Protein AF-0000000087783585 (afdb_homodimer)

Structure (mmCIF, N/CA/C/O backbone):
data_AF-0000000087783585-model_v1
#
loop_
_entity.id
_entity.type
_entity.pdbx_description
1 polymer 'SprT-like domain-containing protein'
#
loop_
_atom_site.group_PDB
_atom_site.id
_atom_site.type_symbol
_atom_site.label_atom_id
_atom_site.label_alt_id
_atom_site.label_comp_id
_atom_site.label_asym_id
_atom_site.label_entity_id
_atom_site.label_seq_id
_atom_site.pdbx_PDB_ins_code
_atom_site.Cartn_x
_atom_site.Cartn_y
_atom_site.Cartn_z
_atom_site.occupancy
_atom_site.B_iso_or_equiv
_atom_site.auth_seq_id
_atom_site.auth_comp_id
_atom_site.auth_asym_id
_atom_site.auth_atom_id
_atom_site.pdbx_PDB_model_num
ATOM 1 N N . MET A 1 1 ? -16.359 -4.375 -1.567 1 36.09 1 MET A N 1
ATOM 2 C CA . MET A 1 1 ? -16.016 -3.428 -0.51 1 36.09 1 MET A CA 1
ATOM 3 C C . MET A 1 1 ? -14.812 -2.578 -0.909 1 36.09 1 MET A C 1
ATOM 5 O O . MET A 1 1 ? -13.672 -3.041 -0.847 1 36.09 1 MET A O 1
ATOM 9 N N . THR A 1 2 ? -14.766 -2.025 -1.987 1 46.41 2 THR A N 1
ATOM 10 C CA . THR A 1 2 ? -13.812 -0.991 -2.387 1 46.41 2 THR A CA 1
ATOM 11 C C . THR A 1 2 ? -13.586 0.001 -1.251 1 46.41 2 THR A C 1
ATOM 13 O O . THR A 1 2 ? -14.523 0.67 -0.806 1 46.41 2 THR A O 1
ATOM 16 N N . SER A 1 3 ? -13.117 -0.37 -0.17 1 55.25 3 SER A N 1
ATOM 17 C CA . SER A 1 3 ? -13 0.775 0.728 1 55.25 3 SER A CA 1
ATOM 18 C C . SER A 1 3 ? -12.68 2.051 -0.045 1 55.25 3 SER A C 1
ATOM 20 O O . SER A 1 3 ? -11.859 2.039 -0.965 1 55.25 3 SER A O 1
ATOM 22 N N . THR A 1 4 ? -13.641 2.846 -0.234 1 69.44 4 THR A N 1
ATOM 23 C CA . THR A 1 4 ? -13.719 4.094 -0.988 1 69.44 4 THR A CA 1
ATOM 24 C C . THR A 1 4 ? -12.445 4.918 -0.805 1 69.44 4 THR A C 1
ATOM 26 O O . THR A 1 4 ? -12.109 5.738 -1.658 1 69.44 4 THR A O 1
ATOM 29 N N . ALA A 1 5 ? -11.609 4.531 0.196 1 87.25 5 ALA A N 1
ATOM 30 C CA . ALA A 1 5 ? -10.422 5.363 0.382 1 87.25 5 ALA A CA 1
ATOM 31 C C . ALA A 1 5 ? -9.234 4.809 -0.4 1 87.25 5 ALA A C 1
ATOM 33 O O . ALA A 1 5 ? -8.281 5.535 -0.696 1 87.25 5 ALA A O 1
ATOM 34 N N . GLY A 1 6 ? -9.305 3.443 -0.743 1 91.81 6 GLY A N 1
ATOM 35 C CA . GLY A 1 6 ? -8.328 2.764 -1.574 1 91.81 6 GLY A CA 1
ATOM 36 C C . GLY A 1 6 ? -8.945 2.012 -2.736 1 91.81 6 GLY A C 1
ATOM 37 O O . GLY A 1 6 ? -10.016 1.416 -2.596 1 91.81 6 GLY A O 1
ATOM 38 N N . LYS A 1 7 ? -8.414 2.139 -3.855 1 92.38 7 LYS A N 1
ATOM 39 C CA . LYS A 1 7 ? -8.867 1.414 -5.039 1 92.38 7 LYS A CA 1
ATOM 40 C C . LYS A 1 7 ? -7.727 0.624 -5.672 1 92.38 7 LYS A C 1
ATOM 42 O O . LYS A 1 7 ? -6.66 1.175 -5.941 1 92.38 7 LYS A O 1
ATOM 47 N N . PHE A 1 8 ? -8.055 -0.643 -5.875 1 93.19 8 PHE A N 1
ATOM 48 C CA . PHE A 1 8 ? -7.117 -1.566 -6.504 1 93.19 8 PHE A CA 1
ATOM 49 C C . PHE A 1 8 ? -7.449 -1.76 -7.977 1 93.19 8 PHE A C 1
ATOM 51 O O . PHE A 1 8 ? -8.617 -1.944 -8.336 1 93.19 8 PHE A O 1
ATOM 58 N N . MET A 1 9 ? -6.344 -1.651 -8.859 1 92.81 9 MET A N 1
ATOM 59 C CA . MET A 1 9 ? -6.508 -1.913 -10.281 1 92.81 9 MET A CA 1
ATOM 60 C C . MET A 1 9 ? -5.359 -2.766 -10.812 1 92.81 9 MET A C 1
ATOM 62 O O . MET A 1 9 ? -4.211 -2.594 -10.406 1 92.81 9 MET A O 1
ATOM 66 N N . TRP A 1 10 ? -5.766 -3.688 -11.656 1 91.69 10 TRP A N 1
ATOM 67 C CA . TRP A 1 10 ? -4.777 -4.48 -12.375 1 91.69 10 TRP A CA 1
ATOM 68 C C . TRP A 1 10 ? -4.715 -4.074 -13.844 1 91.69 10 TRP A C 1
ATOM 70 O O . TRP A 1 10 ? -5.75 -3.871 -14.484 1 91.69 10 TRP A O 1
ATOM 80 N N . GLN A 1 11 ? -3.461 -3.859 -14.32 1 90.69 11 GLN A N 1
ATOM 81 C CA . GLN A 1 11 ? -3.262 -3.516 -15.727 1 90.69 11 GLN A CA 1
ATOM 82 C C . GLN A 1 11 ? -2.307 -4.496 -16.406 1 90.69 11 GLN A C 1
ATOM 84 O O . GLN A 1 11 ? -1.171 -4.672 -15.953 1 90.69 11 GLN A O 1
ATOM 89 N N . ARG A 1 12 ? -2.746 -5.012 -17.406 1 87.81 12 ARG A N 1
ATOM 90 C CA . ARG A 1 12 ? -1.905 -5.891 -18.219 1 87.81 12 ARG A CA 1
ATOM 91 C C . ARG A 1 12 ? -0.892 -5.09 -19.031 1 87.81 12 ARG A C 1
ATOM 93 O O . ARG A 1 12 ? -1.228 -4.047 -19.594 1 87.81 12 ARG A O 1
ATOM 100 N N . VAL A 1 13 ? 0.285 -5.668 -19.062 1 84.88 13 VAL A N 1
ATOM 101 C CA . VAL A 1 13 ? 1.327 -5.012 -19.844 1 84.88 13 VAL A CA 1
ATOM 102 C C . VAL A 1 13 ? 1.761 -5.914 -21 1 84.88 13 VAL A C 1
ATOM 104 O O . VAL A 1 13 ? 1.965 -7.117 -20.797 1 84.88 13 VAL A O 1
ATOM 107 N N . LYS A 1 14 ? 1.746 -5.375 -22.141 1 84.38 14 LYS A N 1
ATOM 108 C CA . LYS A 1 14 ? 2.182 -6.102 -23.328 1 84.38 14 LYS A CA 1
ATOM 109 C C . LYS A 1 14 ? 3.58 -5.672 -23.766 1 84.38 14 LYS A C 1
ATOM 111 O O . LYS A 1 14 ? 3.922 -4.488 -23.688 1 84.38 14 LYS A O 1
ATOM 116 N N . GLY A 1 15 ? 4.398 -6.664 -24.078 1 80.81 15 GLY A N 1
ATOM 117 C CA . GLY A 1 15 ? 5.723 -6.383 -24.594 1 80.81 15 GLY A CA 1
ATOM 118 C C . GLY A 1 15 ? 5.699 -5.789 -26 1 80.81 15 GLY A C 1
ATOM 119 O O . GLY A 1 15 ? 4.641 -5.688 -26.609 1 80.81 15 GLY A O 1
ATOM 120 N N . GLN A 1 16 ? 6.875 -5.219 -26.344 1 83.81 16 GLN A N 1
ATOM 121 C CA . GLN A 1 16 ? 7.027 -4.645 -27.672 1 83.81 16 GLN A CA 1
ATOM 122 C C . GLN A 1 16 ? 6.598 -5.633 -28.75 1 83.81 16 GLN A C 1
ATOM 124 O O . GLN A 1 16 ? 6.047 -5.238 -29.781 1 83.81 16 GLN A O 1
ATOM 129 N N . ASP A 1 17 ? 6.727 -6.824 -28.484 1 86.38 17 ASP A N 1
ATOM 130 C CA . ASP A 1 17 ? 6.387 -7.863 -29.453 1 86.38 17 ASP A CA 1
ATOM 131 C C . ASP A 1 17 ? 4.926 -8.289 -29.312 1 86.38 17 ASP A C 1
ATOM 133 O O . ASP A 1 17 ? 4.457 -9.164 -30.047 1 86.38 17 ASP A O 1
ATOM 137 N N . GLY A 1 18 ? 4.25 -7.691 -28.422 1 82.62 18 GLY A N 1
ATOM 138 C CA . GLY A 1 18 ? 2.842 -7.992 -28.234 1 82.62 18 GLY A CA 1
ATOM 139 C C . GLY A 1 18 ? 2.594 -9.07 -27.203 1 82.62 18 GLY A C 1
ATOM 140 O O . GLY A 1 18 ? 1.446 -9.359 -26.859 1 82.62 18 GLY A O 1
ATOM 141 N N . ASN A 1 19 ? 3.695 -9.648 -26.812 1 83.44 19 ASN A N 1
ATOM 142 C CA . ASN A 1 19 ? 3.543 -10.719 -25.828 1 83.44 19 ASN A CA 1
ATOM 143 C C . ASN A 1 19 ? 3.238 -10.18 -24.438 1 83.44 19 ASN A C 1
ATOM 145 O O . ASN A 1 19 ? 3.684 -9.086 -24.078 1 83.44 19 ASN A O 1
ATOM 149 N N . ASP A 1 20 ? 2.418 -10.969 -23.75 1 77.88 20 ASP A N 1
ATOM 150 C CA . ASP A 1 20 ? 2.08 -10.602 -22.375 1 77.88 20 ASP A CA 1
ATOM 151 C C . ASP A 1 20 ? 3.285 -10.758 -21.453 1 77.88 20 ASP A C 1
ATOM 153 O O . ASP A 1 20 ? 3.865 -11.844 -21.359 1 77.88 20 ASP A O 1
ATOM 157 N N . ILE A 1 21 ? 3.756 -9.602 -20.984 1 76.81 21 ILE A N 1
ATOM 158 C CA . ILE A 1 21 ? 4.93 -9.703 -20.125 1 76.81 21 ILE A CA 1
ATOM 159 C C . ILE A 1 21 ? 4.523 -9.5 -18.656 1 76.81 21 ILE A C 1
ATOM 161 O O . ILE A 1 21 ? 5.367 -9.227 -17.812 1 76.81 21 ILE A O 1
ATOM 165 N N . GLY A 1 22 ? 3.23 -9.57 -18.438 1 79.94 22 GLY A N 1
ATOM 166 C CA . GLY A 1 22 ? 2.777 -9.461 -17.062 1 79.94 22 GLY A CA 1
ATOM 167 C C . GLY A 1 22 ? 1.851 -8.289 -16.828 1 79.94 22 GLY A C 1
ATOM 168 O O . GLY A 1 22 ? 1.103 -7.891 -17.734 1 79.94 22 GLY A O 1
ATOM 169 N N . GLY A 1 23 ? 1.741 -7.984 -15.594 1 88.38 23 GLY A N 1
ATOM 170 C CA . GLY A 1 23 ? 0.838 -6.898 -15.25 1 88.38 23 GLY A CA 1
ATOM 171 C C . GLY A 1 23 ? 1.351 -6.031 -14.117 1 88.38 23 GLY A C 1
ATOM 172 O O . GLY A 1 23 ? 2.369 -6.348 -13.5 1 88.38 23 GLY A O 1
ATOM 173 N N . VAL A 1 24 ? 0.813 -4.848 -14.117 1 91.25 24 VAL A N 1
ATOM 174 C CA . VAL A 1 24 ? 1.117 -3.912 -13.031 1 91.25 24 VAL A CA 1
ATOM 175 C C . VAL A 1 24 ? -0.14 -3.648 -12.211 1 91.25 24 VAL A C 1
ATOM 177 O O . VAL A 1 24 ? -1.259 -3.84 -12.695 1 91.25 24 VAL A O 1
ATOM 180 N N . ILE A 1 25 ? 0.113 -3.377 -10.969 1 93.94 25 ILE A N 1
ATOM 181 C CA . ILE A 1 25 ? -0.983 -3 -10.086 1 93.94 25 ILE A CA 1
ATOM 182 C C . ILE A 1 25 ? -0.924 -1.501 -9.805 1 93.94 25 ILE A C 1
ATOM 184 O O . ILE A 1 25 ? 0.155 -0.949 -9.57 1 93.94 25 ILE A O 1
ATOM 188 N N . LEU A 1 26 ? -2.066 -0.915 -9.906 1 94.12 26 LEU A N 1
ATOM 189 C CA . LEU A 1 26 ? -2.219 0.473 -9.484 1 94.12 26 LEU A CA 1
ATOM 190 C C . LEU A 1 26 ? -3.123 0.57 -8.258 1 94.12 26 LEU A C 1
ATOM 192 O O . LEU A 1 26 ? -4.23 0.023 -8.258 1 94.12 26 LEU A O 1
ATOM 196 N N . ILE A 1 27 ? -2.588 1.252 -7.203 1 94.38 27 ILE A N 1
ATOM 197 C CA . ILE A 1 27 ? -3.375 1.537 -6.008 1 94.38 27 ILE A CA 1
ATOM 198 C C . ILE A 1 27 ? -3.609 3.041 -5.891 1 94.38 27 ILE A C 1
ATOM 200 O O . ILE A 1 27 ? -2.656 3.826 -5.879 1 94.38 27 ILE A O 1
ATOM 204 N N . ARG A 1 28 ? -4.879 3.4 -5.918 1 93.94 28 ARG A N 1
ATOM 205 C CA . ARG A 1 28 ? -5.266 4.797 -5.758 1 93.94 28 ARG A CA 1
ATOM 206 C C . ARG A 1 28 ? -5.766 5.07 -4.344 1 93.94 28 ARG A C 1
ATOM 208 O O . ARG A 1 28 ? -6.648 4.371 -3.846 1 93.94 28 ARG A O 1
ATOM 215 N N . LEU A 1 29 ? -5.094 6.016 -3.648 1 93.5 29 LEU A N 1
ATOM 216 C CA . LEU A 1 29 ? -5.516 6.43 -2.316 1 93.5 29 LEU A CA 1
ATOM 217 C C . LEU A 1 29 ? -6.129 7.824 -2.35 1 93.5 29 LEU A C 1
ATOM 219 O O . LEU A 1 29 ? -5.523 8.758 -2.881 1 93.5 29 LEU A O 1
ATOM 223 N N . SER A 1 30 ? -7.281 7.977 -1.822 1 87.81 30 SER A N 1
ATOM 224 C CA . SER A 1 30 ? -7.965 9.266 -1.78 1 87.81 30 SER A CA 1
ATOM 225 C C . SER A 1 30 ? -7.805 9.93 -0.418 1 87.81 30 SER A C 1
ATOM 227 O O . SER A 1 30 ? -7.965 9.281 0.619 1 87.81 30 SER A O 1
ATOM 229 N N . ALA A 1 31 ? -7.434 11.148 -0.325 1 70 31 ALA A N 1
ATOM 230 C CA . ALA A 1 31 ? -6.957 11.969 0.789 1 70 31 ALA A CA 1
ATOM 231 C C . ALA A 1 31 ? -8.039 12.133 1.853 1 70 31 ALA A C 1
ATOM 233 O O . ALA A 1 31 ? -7.777 11.953 3.045 1 70 31 ALA A O 1
ATOM 234 N N . PRO A 1 32 ? -9.164 12.469 1.551 1 66.69 32 PRO A N 1
ATOM 235 C CA . PRO A 1 32 ? -9.945 13.047 2.645 1 66.69 32 PRO A CA 1
ATOM 236 C C . PRO A 1 32 ? -10.141 12.078 3.809 1 66.69 32 PRO A C 1
ATOM 238 O O . PRO A 1 32 ? -10.281 12.508 4.957 1 66.69 32 PRO A O 1
ATOM 241 N N . ILE A 1 33 ? -9.922 10.875 3.564 1 76.38 33 ILE A N 1
ATO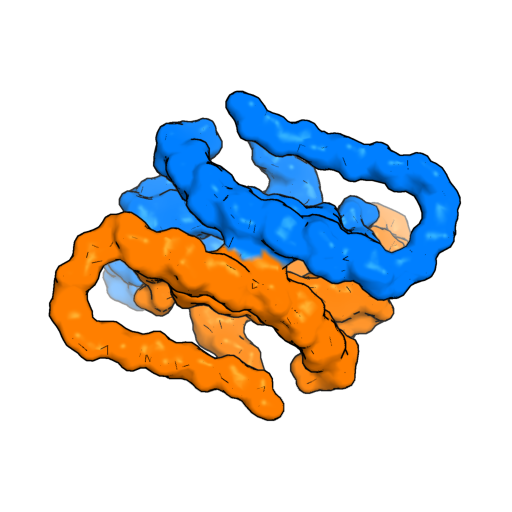M 242 C CA . ILE A 1 33 ? -10.312 10 4.66 1 76.38 33 ILE A CA 1
ATOM 243 C C . ILE A 1 33 ? -9.07 9.344 5.258 1 76.38 33 ILE A C 1
ATOM 245 O O . ILE A 1 33 ? -9.094 8.859 6.395 1 76.38 33 ILE A O 1
ATOM 249 N N . LEU A 1 34 ? -7.934 9.477 4.656 1 87.56 34 LEU A N 1
ATOM 250 C CA . LEU A 1 34 ? -6.727 8.82 5.145 1 87.56 34 LEU A CA 1
ATOM 251 C C . LEU A 1 34 ? -5.84 9.797 5.902 1 87.56 34 LEU A C 1
ATOM 253 O O . LEU A 1 34 ? -4.711 10.062 5.492 1 87.56 34 LEU A O 1
ATOM 257 N N . ASN A 1 35 ? -6.391 10.227 7.078 1 86.56 35 ASN A N 1
ATOM 258 C CA . ASN A 1 35 ? -5.746 11.328 7.781 1 86.56 35 ASN A CA 1
ATOM 259 C C . ASN A 1 35 ? -5.004 10.844 9.023 1 86.56 35 ASN A C 1
ATOM 261 O O . ASN A 1 35 ? -4.523 11.656 9.82 1 86.56 35 ASN A O 1
ATOM 265 N N . ASN A 1 36 ? -5.051 9.57 9.281 1 86.25 36 ASN A N 1
ATOM 266 C CA . ASN A 1 36 ? -4.266 9.008 10.375 1 86.25 36 ASN A CA 1
ATOM 267 C C . ASN A 1 36 ? -3.676 7.652 10.008 1 86.25 36 ASN A C 1
ATOM 269 O O . ASN A 1 36 ? -4.062 7.059 8.992 1 86.25 36 ASN A O 1
ATOM 273 N N . LEU A 1 37 ? -2.785 7.273 10.828 1 84.75 37 LEU A N 1
ATOM 274 C CA . LEU A 1 37 ? -2.008 6.074 10.531 1 84.75 37 LEU A CA 1
ATOM 275 C C . LEU A 1 37 ? -2.898 4.836 10.531 1 84.75 37 LEU A C 1
ATOM 277 O O . LEU A 1 37 ? -2.68 3.914 9.742 1 84.75 37 LEU A O 1
ATOM 281 N N . TYR A 1 38 ? -3.828 4.867 11.406 1 84.31 38 TYR A N 1
ATOM 282 C CA . TYR A 1 38 ? -4.707 3.707 11.508 1 84.31 38 TYR A CA 1
ATOM 283 C C . TYR A 1 38 ? -5.457 3.475 10.203 1 84.31 38 TYR A C 1
ATOM 285 O O . TYR A 1 38 ? -5.473 2.357 9.68 1 84.31 38 TYR A O 1
ATOM 293 N N . ARG A 1 39 ? -6.047 4.445 9.742 1 86.75 39 ARG A N 1
ATOM 294 C CA . ARG A 1 39 ? -6.812 4.348 8.5 1 86.75 39 ARG A CA 1
ATOM 295 C C . ARG A 1 39 ? -5.902 4.02 7.324 1 86.75 39 ARG A C 1
ATOM 297 O O . ARG A 1 39 ? -6.273 3.24 6.441 1 86.75 39 ARG A O 1
ATOM 304 N N . LEU A 1 40 ? -4.73 4.609 7.297 1 90.19 40 LEU A N 1
ATOM 305 C CA . LEU A 1 40 ? -3.768 4.359 6.23 1 90.19 40 LEU A CA 1
ATOM 306 C C . LEU A 1 40 ? -3.322 2.9 6.234 1 90.19 40 LEU A C 1
ATOM 308 O O . LEU A 1 40 ? -3.316 2.246 5.188 1 90.19 40 LEU A O 1
ATOM 312 N N . ARG A 1 41 ? -3.029 2.432 7.332 1 87.44 41 ARG A N 1
ATOM 313 C CA . ARG A 1 41 ? -2.574 1.054 7.484 1 87.44 41 ARG A CA 1
ATOM 314 C C . ARG A 1 41 ? -3.664 0.068 7.074 1 87.44 41 ARG A C 1
ATOM 316 O O . ARG A 1 41 ? -3.393 -0.903 6.363 1 87.44 41 ARG A O 1
ATOM 323 N N . LYS A 1 42 ? -4.816 0.336 7.586 1 87.44 42 LYS A N 1
ATOM 324 C CA . LYS A 1 42 ? -5.938 -0.549 7.277 1 87.44 42 LYS A CA 1
ATOM 325 C C . LYS A 1 42 ? -6.195 -0.6 5.773 1 87.44 42 LYS A C 1
ATOM 327 O O . LYS A 1 42 ? -6.395 -1.678 5.207 1 87.44 42 LYS A O 1
ATOM 332 N N . THR A 1 43 ? -6.258 0.53 5.199 1 90.88 43 THR A N 1
ATOM 333 C CA . THR A 1 43 ? -6.531 0.621 3.77 1 90.88 43 THR A CA 1
ATOM 334 C C . THR A 1 43 ? -5.434 -0.065 2.963 1 90.88 43 THR A C 1
ATOM 336 O O . THR A 1 43 ? -5.719 -0.84 2.049 1 90.88 43 THR A O 1
ATOM 339 N N . LEU A 1 44 ? -4.152 0.139 3.371 1 91.25 44 LEU A N 1
ATOM 340 C CA . LEU A 1 44 ? -3.053 -0.449 2.611 1 91.25 44 LEU A CA 1
ATOM 341 C C . LEU A 1 44 ? -2.963 -1.951 2.859 1 91.25 44 LEU A C 1
ATOM 343 O O . LEU A 1 44 ? -2.59 -2.711 1.963 1 91.25 44 LEU A O 1
ATOM 347 N N . ALA A 1 45 ? -3.318 -2.375 4.023 1 89 45 ALA A N 1
ATOM 348 C CA . ALA A 1 45 ? -3.398 -3.811 4.277 1 89 45 ALA A CA 1
ATOM 349 C C . ALA A 1 45 ? -4.422 -4.473 3.361 1 89 45 ALA A C 1
ATOM 351 O O . ALA A 1 45 ? -4.176 -5.555 2.82 1 89 45 ALA A O 1
ATOM 352 N N . HIS A 1 46 ? -5.57 -3.844 3.234 1 91.81 46 HIS A N 1
ATOM 353 C CA . HIS A 1 46 ? -6.609 -4.34 2.338 1 91.81 46 HIS A CA 1
ATOM 354 C C . HIS A 1 46 ? -6.09 -4.457 0.908 1 91.81 46 HIS A C 1
ATOM 356 O O . HIS A 1 46 ? -6.285 -5.484 0.255 1 91.81 46 HIS A O 1
ATOM 362 N N . GLU A 1 47 ? -5.383 -3.385 0.478 1 92.81 47 GLU A N 1
ATOM 363 C CA . GLU A 1 47 ? -4.84 -3.387 -0.877 1 92.81 47 GLU A CA 1
ATOM 364 C C . GLU A 1 47 ? -3.734 -4.43 -1.027 1 92.81 47 GLU A C 1
ATOM 366 O O . GLU A 1 47 ? -3.564 -5.012 -2.102 1 92.81 47 GLU A O 1
ATOM 371 N N . MET A 1 48 ? -3 -4.66 0.032 1 91.81 48 MET A N 1
ATOM 372 C CA . MET A 1 48 ? -1.965 -5.688 0.022 1 91.81 48 MET A CA 1
ATOM 373 C C . MET A 1 48 ? -2.566 -7.062 -0.258 1 91.81 48 MET A C 1
ATOM 375 O O . MET A 1 48 ? -1.968 -7.871 -0.968 1 91.81 48 MET A O 1
ATOM 379 N N . CYS A 1 49 ? -3.713 -7.32 0.305 1 92.56 49 CYS A N 1
ATOM 380 C CA . CYS A 1 49 ? -4.379 -8.594 0.065 1 92.56 49 CYS A CA 1
ATOM 381 C C . CYS A 1 49 ? -4.734 -8.758 -1.408 1 92.56 49 CYS A C 1
ATOM 383 O O . CYS A 1 49 ? -4.531 -9.828 -1.986 1 92.56 49 CYS A O 1
ATOM 385 N N . HIS A 1 50 ? -5.254 -7.688 -1.967 1 93.88 50 HIS A N 1
ATOM 386 C CA . HIS A 1 50 ? -5.516 -7.73 -3.4 1 93.88 50 HIS A CA 1
ATOM 387 C C . HIS A 1 50 ? -4.234 -7.988 -4.188 1 93.88 50 HIS A C 1
ATOM 389 O O . HIS A 1 50 ? -4.219 -8.805 -5.109 1 93.88 50 HIS A O 1
ATOM 395 N N . ALA A 1 51 ? -3.197 -7.32 -3.82 1 93.31 51 ALA A N 1
ATOM 396 C CA . ALA A 1 51 ? -1.92 -7.469 -4.512 1 93.31 51 ALA A CA 1
ATOM 397 C C . ALA A 1 51 ? -1.382 -8.891 -4.375 1 93.31 51 ALA A C 1
ATOM 399 O O . ALA A 1 51 ? -0.844 -9.453 -5.332 1 93.31 51 ALA A O 1
ATOM 400 N N . ALA A 1 52 ? -1.515 -9.438 -3.236 1 93.12 52 ALA A N 1
ATOM 401 C CA . ALA A 1 52 ? -1.055 -10.805 -3.002 1 93.12 52 ALA A CA 1
ATOM 402 C C . ALA A 1 52 ? -1.817 -11.797 -3.875 1 93.12 52 ALA A C 1
ATOM 404 O O . ALA A 1 52 ? -1.219 -12.695 -4.473 1 93.12 52 ALA A O 1
ATOM 405 N N . CYS A 1 53 ? -3.117 -11.609 -3.971 1 94.38 53 CYS A N 1
ATOM 406 C CA . CYS A 1 53 ? -3.916 -12.469 -4.836 1 94.38 53 CYS A CA 1
ATOM 407 C C . CYS A 1 53 ? -3.416 -12.406 -6.277 1 94.38 53 CYS A C 1
ATOM 409 O O . CYS A 1 53 ? -3.355 -13.43 -6.961 1 94.38 53 CYS A O 1
ATOM 411 N N . SER A 1 54 ? -3.045 -11.227 -6.664 1 93.06 54 SER A N 1
ATOM 412 C CA . SER A 1 54 ? -2.615 -11.008 -8.047 1 93.06 54 SER A CA 1
ATOM 413 C C . SER A 1 54 ? -1.207 -11.547 -8.273 1 93.06 54 SER A C 1
ATOM 415 O O . SER A 1 54 ? -1.001 -12.43 -9.109 1 93.06 54 SER A O 1
ATOM 417 N N . PHE A 1 55 ? -0.261 -11.156 -7.484 1 91.62 55 PHE A N 1
ATOM 418 C CA . PHE A 1 55 ? 1.153 -11.383 -7.762 1 91.62 55 PHE A CA 1
ATOM 419 C C . PHE A 1 55 ? 1.6 -12.742 -7.238 1 91.62 55 PHE A C 1
ATOM 421 O O . PHE A 1 55 ? 2.492 -13.367 -7.809 1 91.62 55 PHE A O 1
ATOM 428 N N . ILE A 1 56 ? 1.036 -13.156 -6.195 1 91 56 ILE A N 1
ATOM 429 C CA . ILE A 1 56 ? 1.484 -14.398 -5.57 1 91 56 ILE A CA 1
ATOM 430 C C . ILE A 1 56 ? 0.597 -15.555 -6.023 1 91 56 ILE A C 1
ATOM 432 O O . ILE A 1 56 ? 1.095 -16.578 -6.508 1 91 56 ILE A O 1
ATOM 436 N N . ASP A 1 57 ? -0.677 -15.32 -5.957 1 94.06 57 ASP A N 1
ATOM 437 C CA . ASP A 1 57 ? -1.593 -16.391 -6.332 1 94.06 57 ASP A CA 1
ATOM 438 C C . ASP A 1 57 ? -1.868 -16.375 -7.836 1 94.06 57 ASP A C 1
ATOM 440 O O . ASP A 1 57 ? -2.484 -17.297 -8.367 1 94.06 57 ASP A O 1
ATOM 444 N N . GLN A 1 58 ? -1.473 -15.32 -8.531 1 91.44 58 GLN A N 1
ATOM 445 C CA . GLN A 1 58 ? -1.671 -15.164 -9.969 1 91.44 58 GLN A CA 1
ATOM 446 C C . GLN A 1 58 ? -3.154 -15.18 -10.328 1 91.44 58 GLN A C 1
ATOM 448 O O . GLN A 1 58 ? -3.547 -15.781 -11.328 1 91.44 58 GLN A O 1
ATOM 453 N N . ASP A 1 59 ? -3.959 -14.672 -9.5 1 92.5 59 ASP A N 1
ATOM 454 C CA . ASP A 1 59 ? -5.391 -14.5 -9.727 1 92.5 59 ASP A CA 1
ATOM 455 C C . ASP A 1 59 ? -5.785 -13.023 -9.625 1 92.5 59 ASP A C 1
ATOM 457 O O . ASP A 1 59 ? -6.055 -12.516 -8.539 1 92.5 59 ASP A O 1
ATOM 461 N N . GLN A 1 60 ? -5.875 -12.367 -10.781 1 88.62 60 GLN A N 1
ATOM 462 C CA . GLN A 1 60 ? -6.16 -10.938 -10.852 1 88.62 60 GLN A CA 1
ATOM 463 C C . GLN A 1 60 ? -7.656 -10.664 -10.727 1 88.62 60 GLN A C 1
ATOM 465 O O . GLN A 1 60 ? -8.07 -9.523 -10.516 1 88.62 60 GLN A O 1
ATOM 470 N N . MET A 1 61 ? -8.391 -11.773 -10.75 1 87.5 61 MET A N 1
ATOM 471 C CA . MET A 1 61 ? -9.844 -11.617 -10.734 1 87.5 61 MET A CA 1
ATOM 472 C C . MET A 1 61 ? -10.398 -11.867 -9.336 1 87.5 61 MET A C 1
ATOM 474 O O . MET A 1 61 ? -11.602 -11.703 -9.109 1 87.5 61 MET A O 1
ATOM 478 N N . GLU A 1 62 ? -9.531 -12.242 -8.438 1 86.25 62 GLU A N 1
ATOM 479 C CA . GLU A 1 62 ? -9.953 -12.484 -7.062 1 86.25 62 GLU A CA 1
ATOM 480 C C . GLU A 1 62 ? -10.484 -11.211 -6.41 1 86.25 62 GLU A C 1
ATOM 482 O O . GLU A 1 62 ? -9.789 -10.188 -6.383 1 86.25 62 GLU A O 1
ATOM 487 N N . TYR A 1 63 ? -11.797 -11.336 -6.027 1 88.81 63 TYR A N 1
ATOM 488 C CA . TYR A 1 63 ? -12.422 -10.188 -5.387 1 88.81 63 TYR A CA 1
ATOM 489 C C . TYR A 1 63 ? -13.055 -10.578 -4.059 1 88.81 63 TYR A C 1
ATOM 491 O O . TYR A 1 63 ? -14.234 -10.938 -4.008 1 88.81 63 TYR A O 1
ATOM 499 N N . HIS A 1 64 ? -12.312 -10.531 -3.004 1 92.38 64 HIS A N 1
ATOM 500 C CA . HIS A 1 64 ? -12.703 -10.828 -1.631 1 92.38 64 HIS A CA 1
ATOM 501 C C . HIS A 1 64 ? -13.203 -12.266 -1.501 1 92.38 64 HIS A C 1
ATOM 503 O O . HIS A 1 64 ? -14.148 -12.531 -0.753 1 92.38 64 HIS A O 1
ATOM 509 N N . GLY A 1 65 ? -12.742 -13.164 -2.324 1 93.69 65 GLY A N 1
ATOM 510 C CA . GLY A 1 65 ? -12.984 -14.594 -2.244 1 93.69 65 GLY A CA 1
ATOM 511 C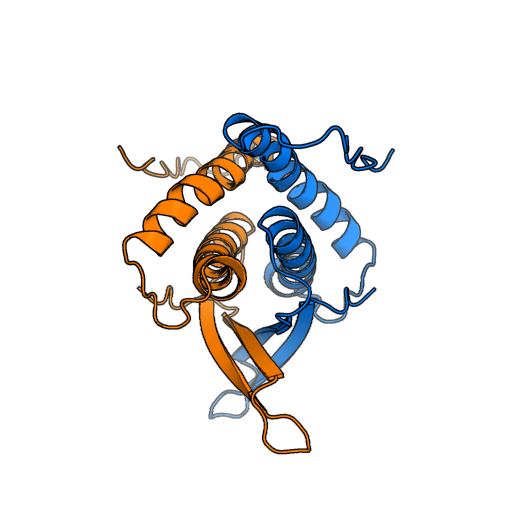 C . GLY A 1 65 ? -12.086 -15.297 -1.249 1 93.69 65 GLY A C 1
ATOM 512 O O . GLY A 1 65 ? -11.523 -14.664 -0.351 1 93.69 65 GLY A O 1
ATOM 513 N N . PRO A 1 66 ? -11.992 -16.562 -1.41 1 94.25 66 PRO A N 1
ATOM 514 C CA . PRO A 1 66 ? -11.242 -17.359 -0.437 1 94.25 66 PRO A CA 1
ATOM 515 C C . PRO A 1 66 ? -9.766 -16.969 -0.363 1 94.25 66 PRO A C 1
ATOM 517 O O . PRO A 1 66 ? -9.18 -16.984 0.72 1 94.25 66 PRO A O 1
ATOM 520 N N . LEU A 1 67 ? -9.195 -16.703 -1.478 1 94.38 67 LEU A N 1
ATOM 521 C CA . LEU A 1 67 ? -7.793 -16.312 -1.479 1 94.38 67 LEU A CA 1
ATOM 522 C C . LEU A 1 67 ? -7.594 -15.023 -0.693 1 94.38 67 LEU A C 1
ATOM 524 O O . LEU A 1 67 ? -6.688 -14.93 0.14 1 94.38 67 LEU A O 1
ATOM 528 N N . PHE A 1 68 ? -8.461 -14.086 -0.993 1 94 68 PHE A N 1
ATOM 529 C CA . PHE A 1 68 ? -8.406 -12.812 -0.289 1 94 68 PHE A CA 1
ATOM 530 C C . PHE A 1 68 ? -8.57 -13.016 1.213 1 94 68 PHE A C 1
ATOM 532 O O . PHE A 1 68 ? -7.82 -12.445 2.008 1 94 68 PHE A O 1
ATOM 539 N N . LYS A 1 69 ? -9.469 -13.836 1.544 1 93.62 69 LYS A N 1
ATOM 540 C CA . LYS A 1 69 ? -9.719 -14.086 2.961 1 93.62 69 LYS A CA 1
ATOM 541 C C . LYS A 1 69 ? -8.516 -14.758 3.621 1 93.62 69 LYS A C 1
ATOM 543 O O . LYS A 1 69 ? -8.211 -14.492 4.785 1 93.62 69 LYS A O 1
ATOM 548 N N . GLY A 1 70 ? -7.91 -15.609 2.936 1 92.44 70 GLY A N 1
ATOM 549 C CA . GLY A 1 70 ? -6.684 -16.219 3.432 1 92.44 70 GLY A CA 1
ATOM 550 C C . GLY A 1 70 ? -5.59 -15.195 3.703 1 92.44 70 GLY A C 1
ATOM 551 O O . GLY A 1 70 ? -4.941 -15.242 4.75 1 92.44 70 GLY A O 1
ATOM 552 N N . TRP A 1 71 ? -5.441 -14.312 2.793 1 92 71 TRP A N 1
ATOM 553 C CA . TRP A 1 71 ? -4.43 -13.266 2.959 1 92 71 TRP A CA 1
ATOM 554 C C . TRP A 1 71 ? -4.816 -12.312 4.082 1 92 71 TRP A C 1
ATOM 556 O O . TRP A 1 71 ? -3.951 -11.82 4.812 1 92 71 TRP A O 1
ATOM 566 N N . ALA A 1 72 ? -6.117 -12.023 4.141 1 90.69 72 ALA A N 1
ATOM 567 C CA . ALA A 1 72 ? -6.582 -11.133 5.199 1 90.69 72 ALA A CA 1
ATOM 568 C C . ALA A 1 72 ? -6.203 -11.672 6.574 1 90.69 72 ALA A C 1
ATOM 570 O O . ALA A 1 72 ? -5.836 -10.906 7.469 1 90.69 72 ALA A O 1
ATOM 571 N N . GLY A 1 73 ? -6.27 -12.898 6.699 1 86.25 73 GLY A N 1
ATOM 572 C CA . GLY A 1 73 ? -5.844 -13.523 7.938 1 86.25 73 GLY A CA 1
ATOM 573 C C . GLY A 1 73 ? -4.359 -13.367 8.211 1 86.25 73 GLY A C 1
ATOM 574 O O . GLY A 1 73 ? -3.957 -13.031 9.32 1 86.25 73 GLY A O 1
ATOM 575 N N . ARG A 1 74 ? -3.613 -13.484 7.215 1 84.19 74 ARG A N 1
ATOM 576 C CA . ARG A 1 74 ? -2.16 -13.414 7.336 1 84.19 74 ARG A CA 1
ATOM 577 C C . ARG A 1 74 ? -1.693 -11.977 7.539 1 84.19 74 ARG A C 1
ATOM 579 O O . ARG A 1 74 ? -0.811 -11.719 8.359 1 84.19 74 ARG A O 1
ATOM 586 N N . VAL A 1 75 ? -2.256 -11.102 6.785 1 83.12 75 VAL A N 1
ATOM 587 C CA . VAL A 1 75 ? -1.878 -9.695 6.805 1 83.12 75 VAL A CA 1
ATOM 588 C C . VAL A 1 75 ? -2.406 -9.039 8.078 1 83.12 75 VAL A C 1
ATOM 590 O O . VAL A 1 75 ? -1.727 -8.203 8.68 1 83.12 75 VAL A O 1
ATOM 593 N N . GLY A 1 76 ? -3.67 -9.266 8.391 1 75.94 76 GLY A N 1
ATOM 594 C CA . GLY A 1 76 ? -4.246 -8.75 9.617 1 75.94 76 GLY A CA 1
ATOM 595 C C . GLY A 1 76 ? -3.402 -9.055 10.844 1 75.94 76 GLY A C 1
ATOM 596 O O . GLY A 1 76 ? -3.199 -8.188 11.695 1 75.94 76 GLY A O 1
ATOM 597 N N . LEU A 1 77 ? -2.902 -10.172 10.93 1 64.75 77 LEU A N 1
ATOM 598 C CA . LEU A 1 77 ? -2.039 -10.578 12.031 1 64.75 77 LEU A CA 1
ATOM 599 C C . LEU A 1 77 ? -0.765 -9.742 12.062 1 64.75 77 LEU A C 1
ATOM 601 O O . LEU A 1 77 ? -0.274 -9.383 13.133 1 64.75 77 LEU A O 1
ATOM 605 N N . ALA A 1 78 ? -0.371 -9.336 10.914 1 62.72 78 ALA A N 1
ATOM 606 C CA . ALA A 1 78 ? 0.854 -8.547 10.789 1 62.72 78 ALA A CA 1
ATOM 607 C C . ALA A 1 78 ? 0.613 -7.09 11.18 1 62.72 78 ALA A C 1
ATOM 609 O O . ALA A 1 78 ? 1.482 -6.449 11.773 1 62.72 78 ALA A O 1
ATOM 610 N N . PHE A 1 79 ? -0.598 -6.621 10.898 1 64.12 79 PHE A N 1
ATOM 611 C CA . PHE A 1 79 ? -0.887 -5.207 11.125 1 64.12 79 PHE A CA 1
ATOM 612 C C . PHE A 1 79 ? -1.515 -4.992 12.492 1 64.12 79 PHE A C 1
ATOM 614 O O . PHE A 1 79 ? -1.486 -3.883 13.031 1 64.12 79 PHE A O 1
ATOM 621 N N . SER A 1 80 ? -2.332 -5.902 13.039 1 58.41 80 SER A N 1
ATOM 622 C CA . SER A 1 80 ? -2.918 -5.789 14.375 1 58.41 80 SER A CA 1
ATOM 623 C C . SER A 1 80 ? -1.848 -5.523 15.43 1 58.41 80 SER A C 1
ATOM 625 O O . SER A 1 80 ? -2.096 -4.816 16.406 1 58.41 80 SER A O 1
ATOM 627 N N . ASP A 1 81 ? -0.771 -5.996 15.289 1 54.41 81 ASP A N 1
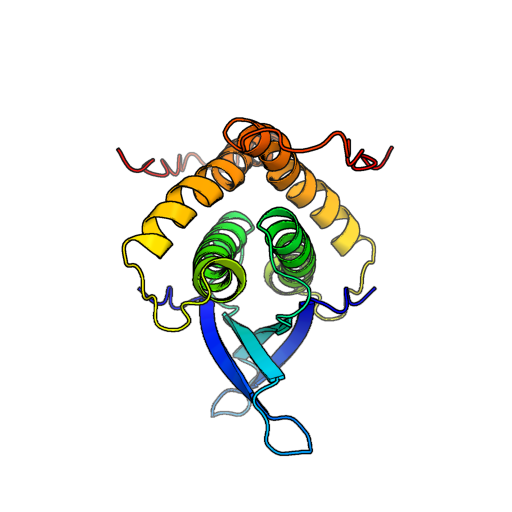ATOM 628 C CA . ASP A 1 81 ? 0.29 -5.773 16.266 1 54.41 81 ASP A CA 1
ATOM 629 C C . ASP A 1 81 ? 0.713 -4.305 16.297 1 54.41 81 ASP A C 1
ATOM 631 O O . ASP A 1 81 ? 1.241 -3.826 17.297 1 54.41 81 ASP A O 1
ATOM 635 N N . PHE A 1 82 ? 0.298 -3.607 15.297 1 53.66 82 PHE A N 1
ATOM 636 C CA . PHE A 1 82 ? 0.625 -2.191 15.18 1 53.66 82 PHE A CA 1
ATOM 637 C C . PHE A 1 82 ? -0.198 -1.361 16.156 1 53.66 82 PHE A C 1
ATOM 639 O O . PHE A 1 82 ? 0.303 -0.393 16.734 1 53.66 82 PHE A O 1
ATOM 646 N N . SER A 1 83 ? -1.506 -1.606 16.125 1 49.09 83 SER A N 1
ATOM 647 C CA . SER A 1 83 ? -2.4 -0.832 16.984 1 49.09 83 SER A CA 1
ATOM 648 C C . SER A 1 83 ? -1.896 -0.793 18.422 1 49.09 83 SER A C 1
ATOM 650 O O . SER A 1 83 ? -2.064 0.21 19.125 1 49.09 83 SER A O 1
ATOM 652 N N . HIS A 1 84 ? -1.332 -1.771 18.719 1 49.91 84 HIS A N 1
ATOM 653 C CA . HIS A 1 84 ? -0.881 -1.827 20.109 1 49.91 84 HIS A CA 1
ATOM 654 C C . HIS A 1 84 ? 0.362 -0.968 20.312 1 49.91 84 HIS A C 1
ATOM 656 O O . HIS A 1 84 ? 0.535 -0.368 21.375 1 49.91 84 HIS A O 1
ATOM 662 N N . THR A 1 85 ? 1.139 -0.942 19.312 1 45.31 85 THR A N 1
ATOM 663 C CA . THR A 1 85 ? 2.4 -0.244 19.531 1 45.31 85 THR A CA 1
ATOM 664 C C . THR A 1 85 ? 2.211 1.266 19.422 1 45.31 85 THR A C 1
ATOM 666 O O . THR A 1 85 ? 2.863 2.037 20.125 1 45.31 85 THR A O 1
ATOM 669 N N . LEU A 1 86 ? 1.363 1.665 18.562 1 46.34 86 LEU A N 1
ATOM 670 C CA . LEU A 1 86 ? 1.193 3.105 18.406 1 46.34 86 LEU A CA 1
ATOM 671 C C . LEU A 1 86 ? 0.448 3.699 19.594 1 46.34 86 LEU A C 1
ATOM 673 O O . LEU A 1 86 ? 0.551 4.898 19.859 1 46.34 86 LEU A O 1
ATOM 677 N N . HIS A 1 87 ? -0.385 2.941 20.203 1 40.84 87 HIS A N 1
ATOM 678 C CA . HIS A 1 87 ? -1.073 3.52 21.344 1 40.84 87 HIS A CA 1
ATOM 679 C C . HIS A 1 87 ? -0.081 3.984 22.406 1 40.84 87 HIS A C 1
ATOM 681 O O . HIS A 1 87 ? -0.464 4.641 23.375 1 40.84 87 HIS A O 1
ATOM 687 N N . THR A 1 88 ? 1.127 3.598 22.203 1 36.31 88 THR A N 1
ATOM 688 C CA . THR A 1 88 ? 1.82 4.016 23.406 1 36.31 88 THR A CA 1
ATOM 689 C C . THR A 1 88 ? 2.059 5.523 23.406 1 36.31 88 THR A C 1
ATOM 691 O O . THR A 1 88 ? 1.985 6.172 24.453 1 36.31 88 THR A O 1
ATOM 694 N N . ARG A 1 89 ? 2.754 6.141 22.406 1 35.66 89 ARG A N 1
ATOM 695 C CA . ARG A 1 89 ? 3.154 7.504 22.75 1 35.66 89 ARG A CA 1
ATOM 696 C C . ARG A 1 89 ? 2.049 8.5 22.406 1 35.66 89 ARG A C 1
ATOM 698 O O . ARG A 1 89 ? 2.299 9.703 22.312 1 35.66 89 ARG A O 1
ATOM 705 N N . THR A 1 90 ? 0.999 8.164 21.781 1 35.75 90 THR A N 1
ATOM 706 C CA . THR A 1 90 ? 0.082 9.281 21.578 1 35.75 90 THR A CA 1
ATOM 707 C C . THR A 1 90 ? -0.432 9.805 22.922 1 35.75 90 THR A C 1
ATOM 709 O O . THR A 1 90 ? -0.857 9.023 23.781 1 35.75 90 THR A O 1
ATOM 712 N N . PRO A 1 91 ? -0.124 11.016 23.266 1 31.17 91 PRO A N 1
ATOM 713 C CA . PRO A 1 91 ? -0.838 11.562 24.422 1 31.17 91 PRO A CA 1
ATOM 714 C C . PRO A 1 91 ? -2.338 11.281 24.375 1 31.17 91 PRO A C 1
ATOM 716 O O . PRO A 1 91 ? -2.93 11.25 23.281 1 31.17 91 PRO A O 1
ATOM 719 N N . THR A 1 92 ? -2.77 10.336 25.203 1 31.17 92 THR A N 1
ATOM 720 C CA . THR A 1 92 ? -4.184 10.07 25.438 1 31.17 92 THR A CA 1
ATOM 721 C C . THR A 1 92 ? -4.98 11.367 25.484 1 31.17 92 THR A C 1
ATOM 723 O O . THR A 1 92 ? -4.805 12.188 26.375 1 31.17 92 THR A O 1
ATOM 726 N N . VAL A 1 93 ? -5.184 12.109 24.406 1 31.39 93 VAL A N 1
ATOM 727 C CA . VAL A 1 93 ? -6.297 13.016 24.672 1 31.39 93 VAL A CA 1
ATOM 728 C C . VAL A 1 93 ? -7.504 12.219 25.156 1 31.39 93 VAL A C 1
ATOM 730 O O . VAL A 1 93 ? -7.488 10.984 25.141 1 31.39 93 VAL A O 1
ATOM 733 N N . GLY A 1 94 ? -8.836 12.633 24.703 1 30.3 94 GLY A N 1
ATOM 734 C CA . GLY A 1 94 ? -10.086 12.164 25.281 1 30.3 94 GLY A CA 1
ATOM 735 C C . GLY A 1 94 ? -10.297 10.672 25.125 1 30.3 94 GLY A C 1
ATOM 736 O O . GLY A 1 94 ? -9.578 10.016 24.359 1 30.3 94 GLY A O 1
ATOM 737 N N . GLY A 1 95 ? -11.227 9.883 25.891 1 29.69 95 GLY A N 1
ATOM 738 C CA . GLY A 1 95 ? -11.773 8.602 26.297 1 29.69 95 GLY A CA 1
ATOM 739 C C . GLY A 1 95 ? -12.148 7.707 25.125 1 29.69 95 GLY A C 1
ATOM 740 O O . GLY A 1 95 ? -12.953 6.785 25.266 1 29.69 95 GLY A O 1
ATOM 741 N N . VAL A 1 96 ? -11.961 8.094 23.859 1 27.22 96 VAL A N 1
ATOM 742 C CA . VAL A 1 96 ? -12.727 7.27 22.938 1 27.22 96 VAL A CA 1
ATOM 743 C C . VAL A 1 96 ? -11.984 5.965 22.672 1 27.22 96 VAL A C 1
ATOM 745 O O . VAL A 1 96 ? -10.812 5.977 22.297 1 27.22 96 VAL A O 1
ATOM 748 N N . THR A 1 97 ? -12.148 4.906 23.406 1 26.72 97 THR A N 1
ATOM 749 C CA . THR A 1 97 ? -11.695 3.525 23.281 1 26.72 97 THR A CA 1
ATOM 750 C C . THR A 1 97 ? -12.156 2.922 21.953 1 26.72 97 THR A C 1
ATOM 752 O O . THR A 1 97 ? -13.359 2.771 21.734 1 26.72 97 THR A O 1
ATOM 755 N N . LEU A 1 98 ? -11.531 3.238 20.859 1 25.47 98 LEU A N 1
ATOM 756 C CA . LEU A 1 98 ? -12 2.598 19.641 1 25.47 98 LEU A CA 1
ATOM 757 C C . LEU A 1 98 ? -11.711 1.102 19.656 1 25.47 98 LEU A C 1
ATOM 759 O O . LEU A 1 98 ? -10.547 0.692 19.766 1 25.47 98 LEU A O 1
ATOM 763 N N . THR A 1 99 ? -12.562 0.231 20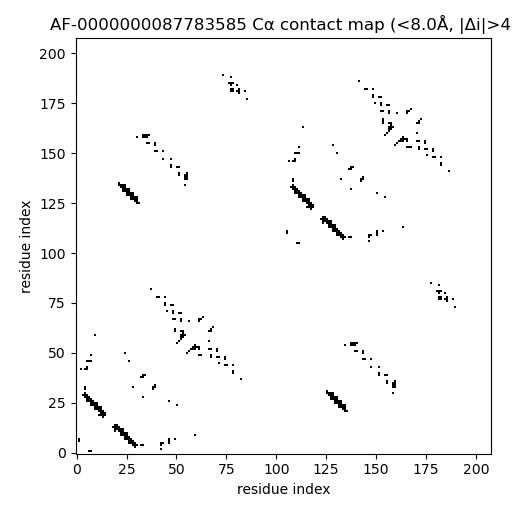.156 1 25.16 99 THR A N 1
ATOM 764 C CA . THR A 1 99 ? -12.594 -1.227 20.188 1 25.16 99 THR A CA 1
ATOM 765 C C . THR A 1 99 ? -12.586 -1.797 18.766 1 25.16 99 THR A C 1
ATOM 767 O O . THR A 1 99 ? -13.477 -1.504 17.969 1 25.16 99 THR A O 1
ATOM 770 N N . LEU A 1 100 ? -11.508 -1.914 18.156 1 26.44 100 LEU A N 1
ATOM 771 C CA . LEU A 1 100 ? -11.469 -2.586 16.859 1 26.44 100 LEU A CA 1
ATOM 772 C C . LEU A 1 100 ? -11.938 -4.031 16.984 1 26.44 100 LEU A C 1
ATOM 774 O O . LEU A 1 100 ? -11.422 -4.781 17.828 1 26.44 100 LEU A O 1
ATOM 778 N N . PRO A 1 101 ? -13.141 -4.348 16.547 1 26.56 101 PRO A N 1
ATOM 779 C CA . PRO A 1 101 ? -13.664 -5.715 16.625 1 26.56 101 PRO A CA 1
ATOM 780 C C . PRO A 1 101 ? -12.789 -6.723 15.891 1 26.56 101 PRO A C 1
ATOM 782 O O . PRO A 1 101 ? -12.383 -6.473 14.75 1 26.56 101 PRO A O 1
ATOM 785 N N . MET A 1 102 ? -11.852 -7.352 16.516 1 23.95 102 MET A N 1
ATOM 786 C CA . MET A 1 102 ? -11.117 -8.516 16.047 1 23.95 102 MET A CA 1
ATOM 787 C C . MET A 1 102 ? -12.07 -9.594 15.547 1 23.95 102 MET A C 1
ATOM 789 O O . MET A 1 102 ? -13.133 -9.812 16.141 1 23.95 102 MET A O 1
ATOM 793 N N . TYR A 1 103 ? -12.094 -9.82 14.156 1 21.06 103 TYR A N 1
ATOM 794 C CA . TYR A 1 103 ? -12.938 -10.867 13.594 1 21.06 103 TYR A CA 1
ATOM 795 C C . TYR A 1 103 ? -12.82 -12.156 14.406 1 21.06 103 TYR A C 1
ATOM 797 O O . TYR A 1 103 ? -11.711 -12.578 14.758 1 21.06 103 TYR A O 1
ATOM 805 N N . ALA A 1 104 ? -13.82 -12.492 15.234 1 22.94 104 ALA A N 1
ATOM 806 C CA . ALA A 1 104 ? -14.102 -13.82 15.773 1 22.94 104 ALA A CA 1
ATOM 807 C C . ALA A 1 104 ? -14.273 -14.852 14.664 1 22.94 104 ALA A C 1
ATOM 809 O O . ALA A 1 104 ? -14.75 -14.516 13.57 1 22.94 104 ALA A O 1
ATOM 810 N N . MET B 1 1 ? 15.492 6.434 -3.684 1 35.59 1 MET B N 1
ATOM 811 C CA . MET B 1 1 ? 15.375 4.977 -3.635 1 35.59 1 MET B CA 1
ATOM 812 C C . MET B 1 1 ? 13.984 4.523 -4.062 1 35.59 1 MET B C 1
ATOM 814 O O . MET B 1 1 ? 13.023 4.648 -3.301 1 35.59 1 MET B O 1
ATOM 818 N N . THR B 1 2 ? 13.5 4.898 -5.086 1 46.53 2 THR B N 1
ATOM 819 C CA . THR B 1 2 ? 12.312 4.363 -5.746 1 46.53 2 THR B CA 1
ATOM 820 C C . THR B 1 2 ? 12.312 2.838 -5.699 1 46.53 2 THR B C 1
ATOM 822 O O . THR B 1 2 ? 13.211 2.191 -6.238 1 46.53 2 THR B O 1
ATOM 825 N N . SER B 1 3 ? 12.281 2.23 -4.617 1 55.25 3 SER B N 1
ATOM 826 C CA . SER B 1 3 ? 12.289 0.791 -4.852 1 55.25 3 SER B CA 1
ATOM 827 C C . SER B 1 3 ? 11.531 0.434 -6.129 1 55.25 3 SER B C 1
ATOM 829 O O . SER B 1 3 ? 10.445 0.959 -6.379 1 55.25 3 SER B O 1
ATOM 831 N N . THR B 1 4 ? 12.234 0.17 -7.137 1 69.69 4 THR B N 1
ATOM 832 C CA . THR B 1 4 ? 11.859 -0.121 -8.516 1 69.69 4 THR B CA 1
ATOM 833 C C . THR B 1 4 ? 10.617 -1.008 -8.562 1 69.69 4 THR B C 1
ATOM 835 O O . THR B 1 4 ? 9.883 -1.007 -9.555 1 69.69 4 THR B O 1
ATOM 838 N N . ALA B 1 5 ? 10.242 -1.595 -7.375 1 87.25 5 ALA B N 1
ATOM 839 C CA . ALA B 1 5 ? 9.078 -2.473 -7.449 1 87.25 5 ALA B CA 1
ATOM 840 C C . ALA B 1 5 ? 7.797 -1.719 -7.098 1 87.25 5 ALA B C 1
ATOM 842 O O . ALA B 1 5 ? 6.699 -2.145 -7.465 1 87.25 5 ALA B O 1
ATOM 843 N N . GLY B 1 6 ? 7.965 -0.532 -6.344 1 91.75 6 GLY B N 1
ATOM 844 C CA . GLY B 1 6 ? 6.879 0.372 -6.004 1 91.75 6 GLY B CA 1
ATOM 845 C C . GLY B 1 6 ? 7.168 1.816 -6.367 1 91.75 6 GLY B C 1
ATOM 846 O O . GLY B 1 6 ? 8.297 2.281 -6.223 1 91.75 6 GLY B O 1
ATOM 847 N N . LYS B 1 7 ? 6.262 2.461 -6.934 1 92.44 7 LYS B N 1
ATOM 848 C CA . LYS B 1 7 ? 6.383 3.875 -7.27 1 92.44 7 LYS B CA 1
ATOM 849 C C . LYS B 1 7 ? 5.234 4.684 -6.676 1 92.44 7 LYS B C 1
ATOM 851 O O . LYS B 1 7 ? 4.066 4.344 -6.863 1 92.44 7 LYS B O 1
ATOM 856 N N . PHE B 1 8 ? 5.664 5.719 -5.98 1 93.44 8 PHE B N 1
ATOM 857 C CA . PHE B 1 8 ? 4.727 6.645 -5.352 1 93.44 8 PHE B CA 1
ATOM 858 C C . PHE B 1 8 ? 4.555 7.895 -6.203 1 93.44 8 PHE B C 1
ATOM 860 O O . PHE B 1 8 ? 5.531 8.461 -6.691 1 93.44 8 PHE B O 1
ATOM 867 N N . MET B 1 9 ? 3.213 8.297 -6.414 1 93 9 MET B N 1
ATOM 868 C CA . MET B 1 9 ? 2.906 9.531 -7.125 1 93 9 MET B CA 1
ATOM 869 C C . MET B 1 9 ? 1.797 10.305 -6.422 1 93 9 MET B C 1
ATOM 871 O O . MET B 1 9 ? 0.854 9.711 -5.898 1 93 9 MET B O 1
ATOM 875 N N . TRP B 1 10 ? 2.029 11.594 -6.387 1 91.94 10 TRP B N 1
ATOM 876 C CA . TRP B 1 10 ? 0.993 12.492 -5.891 1 91.94 10 TRP B CA 1
ATOM 877 C C . TRP B 1 10 ? 0.35 13.266 -7.039 1 91.94 10 TRP B C 1
ATOM 879 O O . TRP B 1 10 ? 1.046 13.758 -7.93 1 91.94 10 TRP B O 1
ATOM 889 N N . GLN B 1 11 ? -1.004 13.273 -7.027 1 90.94 11 GLN B N 1
ATOM 890 C CA . GLN B 1 11 ? -1.738 14.031 -8.039 1 90.94 11 GLN B CA 1
ATOM 891 C C . GLN B 1 11 ? -2.699 15.023 -7.395 1 90.94 11 GLN B C 1
ATOM 893 O O . GLN B 1 11 ? -3.566 14.633 -6.609 1 90.94 11 GLN B O 1
ATOM 898 N N . ARG B 1 12 ? -2.568 16.188 -7.77 1 88 12 ARG B N 1
ATOM 899 C CA . ARG B 1 12 ? -3.488 17.219 -7.316 1 88 12 ARG B CA 1
ATOM 900 C C . ARG B 1 12 ? -4.832 17.109 -8.031 1 88 12 ARG B C 1
ATOM 902 O O . ARG B 1 12 ? -4.883 16.875 -9.234 1 88 12 ARG B O 1
ATOM 909 N N . VAL B 1 13 ? -5.832 17.328 -7.223 1 85.31 13 VAL B N 1
ATOM 910 C CA . VAL B 1 13 ? -7.172 17.281 -7.805 1 85.31 13 VAL B CA 1
ATOM 911 C C . VAL B 1 13 ? -7.828 18.656 -7.688 1 85.31 13 VAL B C 1
ATOM 913 O O . VAL B 1 13 ? -7.75 19.297 -6.641 1 85.31 13 VAL B O 1
ATOM 916 N N . LYS B 1 14 ? -8.305 19.125 -8.773 1 84.56 14 LYS B N 1
ATOM 917 C CA . LYS B 1 14 ? -9 20.422 -8.805 1 84.56 14 LYS B CA 1
ATOM 918 C C . LYS B 1 14 ? -10.508 20.219 -8.883 1 84.56 14 LYS B C 1
ATOM 920 O O . LYS B 1 14 ? -10.9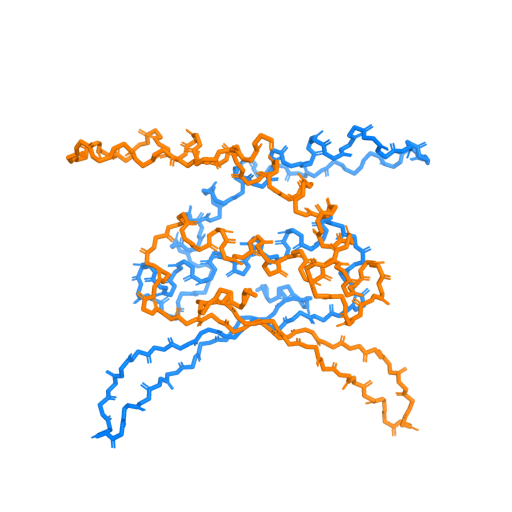92 19.312 -9.562 1 84.56 14 LYS B O 1
ATOM 925 N N . GLY B 1 15 ? -11.219 21 -8.062 1 81.5 15 GLY B N 1
ATOM 926 C CA . GLY B 1 15 ? -12.672 20.984 -8.109 1 81.5 15 GLY B CA 1
ATOM 927 C C . GLY B 1 15 ? -13.234 21.609 -9.375 1 81.5 15 GLY B C 1
ATOM 928 O O . GLY B 1 15 ? -12.484 22.156 -10.188 1 81.5 15 GLY B O 1
ATOM 929 N N . GLN B 1 16 ? -14.539 21.312 -9.578 1 84.19 16 GLN B N 1
ATOM 930 C CA . GLN B 1 16 ? -15.234 21.859 -10.734 1 84.19 16 GLN B CA 1
ATOM 931 C C . GLN B 1 16 ? -15.047 23.375 -10.805 1 84.19 16 GLN B C 1
ATOM 933 O O . GLN B 1 16 ? -14.961 23.953 -11.898 1 84.19 16 GLN B O 1
ATOM 938 N N . ASP B 1 17 ? -14.883 23.953 -9.742 1 86.44 17 ASP B N 1
ATOM 939 C CA . ASP B 1 17 ? -14.727 25.406 -9.672 1 86.44 17 ASP B CA 1
ATOM 940 C C . ASP B 1 17 ? -13.266 25.812 -9.805 1 86.44 17 ASP B C 1
ATOM 942 O O . ASP B 1 17 ? -12.938 27 -9.766 1 86.44 17 ASP B O 1
ATOM 946 N N . GLY B 1 18 ? -12.43 24.891 -9.953 1 82.81 18 GLY B N 1
ATOM 947 C CA . GLY B 1 18 ? -11.016 25.156 -10.125 1 82.81 18 GLY B CA 1
ATOM 948 C C . GLY B 1 18 ? -10.242 25.172 -8.82 1 82.81 18 GLY B C 1
ATOM 949 O O . GLY B 1 18 ? -9.016 25.297 -8.812 1 82.81 18 GLY B O 1
ATOM 950 N N . ASN B 1 19 ? -11.008 25.109 -7.785 1 83.94 19 ASN B N 1
ATOM 951 C CA . ASN B 1 19 ? -10.352 25.141 -6.48 1 83.94 19 ASN B CA 1
ATOM 952 C C . ASN B 1 19 ? -9.68 23.812 -6.152 1 83.94 19 ASN B C 1
ATOM 954 O O . ASN B 1 19 ? -10.164 22.75 -6.57 1 83.94 19 ASN B O 1
ATOM 958 N N . ASP B 1 20 ? -8.555 23.953 -5.457 1 78.62 20 ASP B N 1
ATOM 959 C CA . ASP B 1 20 ? -7.828 22.766 -5.02 1 78.62 20 ASP B CA 1
ATOM 960 C C . ASP B 1 20 ? -8.602 22.016 -3.934 1 78.62 20 ASP B C 1
ATOM 962 O O . ASP B 1 20 ? -8.938 22.594 -2.896 1 78.62 20 ASP B O 1
ATOM 966 N N . ILE B 1 21 ? -9.055 20.828 -4.328 1 77.31 21 ILE B N 1
ATOM 967 C CA . ILE B 1 21 ? -9.828 20.094 -3.332 1 77.31 21 ILE B CA 1
ATOM 968 C C . ILE B 1 21 ? -8.984 18.969 -2.75 1 77.31 21 ILE B C 1
ATOM 970 O O . ILE B 1 21 ? -9.516 18.031 -2.143 1 77.31 21 ILE B O 1
ATOM 974 N N . GLY B 1 22 ? -7.699 19.031 -3.012 1 80.31 22 GLY B N 1
ATOM 975 C CA . GLY B 1 22 ? -6.824 18.016 -2.428 1 80.31 22 GLY B CA 1
ATOM 976 C C . GLY B 1 22 ? -6.07 17.219 -3.463 1 80.31 22 GLY B C 1
ATOM 977 O O . GLY B 1 22 ? -5.762 17.719 -4.547 1 80.31 22 GLY B O 1
ATOM 978 N N . GLY B 1 23 ? -5.598 16.141 -2.98 1 88.44 23 GLY B N 1
ATOM 979 C CA . GLY B 1 23 ? -4.812 15.305 -3.877 1 88.44 23 GLY B CA 1
ATOM 980 C C . GLY B 1 23 ? -5.035 13.82 -3.658 1 88.44 23 GLY B C 1
ATOM 981 O O . GLY B 1 23 ? -5.723 13.422 -2.713 1 88.44 23 GLY B O 1
ATOM 982 N N . VAL B 1 24 ? -4.727 13.102 -4.715 1 91.38 24 VAL B N 1
ATOM 983 C CA . VAL B 1 24 ? -4.781 11.641 -4.648 1 91.38 24 VAL B CA 1
ATOM 984 C C . VAL B 1 24 ? -3.371 11.07 -4.785 1 91.38 24 VAL B C 1
ATOM 986 O O . VAL B 1 24 ? -2.477 11.727 -5.324 1 91.38 24 VAL B O 1
ATOM 989 N N . ILE B 1 25 ? -3.211 9.953 -4.148 1 94 25 ILE B N 1
ATOM 990 C CA . ILE B 1 25 ? -1.949 9.234 -4.277 1 94 25 ILE B CA 1
ATOM 991 C C . ILE B 1 25 ? -2.141 8.016 -5.176 1 94 25 ILE B C 1
ATOM 993 O O . ILE B 1 25 ? -3.145 7.309 -5.066 1 94 25 ILE B O 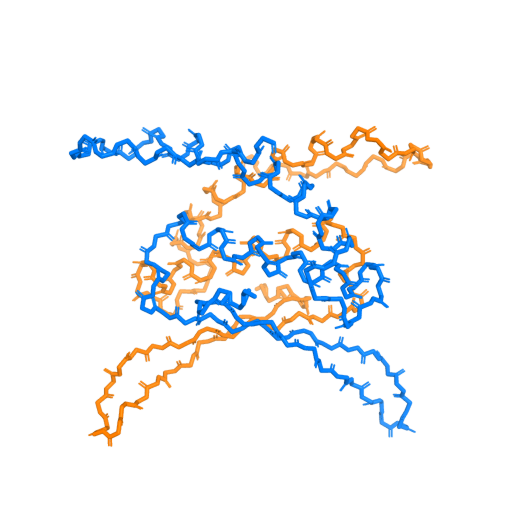1
ATOM 997 N N . LEU B 1 26 ? -1.223 7.879 -6.062 1 94.25 26 LEU B N 1
ATOM 998 C CA . LEU B 1 26 ? -1.15 6.668 -6.875 1 94.25 26 LEU B CA 1
ATOM 999 C C . LEU B 1 26 ? 0.096 5.859 -6.531 1 94.25 26 LEU B C 1
ATOM 1001 O O . LEU B 1 26 ? 1.204 6.402 -6.504 1 94.25 26 LEU B O 1
ATOM 1005 N N . ILE B 1 27 ? -0.139 4.551 -6.223 1 94.5 27 ILE B N 1
ATOM 1006 C CA . ILE B 1 27 ? 0.959 3.619 -6 1 94.5 27 ILE B CA 1
ATOM 1007 C C . ILE B 1 27 ? 0.973 2.564 -7.105 1 94.5 27 ILE B C 1
ATOM 1009 O O . ILE B 1 27 ? -0.027 1.878 -7.328 1 94.5 27 ILE B O 1
ATOM 1013 N N . ARG B 1 28 ? 2.09 2.549 -7.824 1 94 28 ARG B N 1
ATOM 1014 C CA . ARG B 1 28 ? 2.279 1.561 -8.883 1 94 28 ARG B CA 1
ATOM 1015 C C . ARG B 1 28 ? 3.189 0.428 -8.414 1 94 28 ARG B C 1
ATOM 1017 O O . ARG B 1 28 ? 4.289 0.674 -7.918 1 94 28 ARG B O 1
ATOM 1024 N N . LEU B 1 29 ? 2.646 -0.809 -8.469 1 93.44 29 LEU B N 1
ATOM 1025 C CA . LEU B 1 29 ? 3.436 -1.988 -8.133 1 93.44 29 LEU B CA 1
ATOM 1026 C C . LEU B 1 29 ? 3.766 -2.797 -9.383 1 93.44 29 LEU B C 1
ATOM 1028 O O . LEU B 1 29 ? 2.873 -3.137 -10.164 1 93.44 29 LEU B O 1
ATOM 1032 N N . SER B 1 30 ? 5.012 -3.098 -9.578 1 87.75 30 SER B N 1
ATOM 1033 C CA . SER B 1 30 ? 5.449 -3.883 -10.727 1 87.75 30 SER B CA 1
ATOM 1034 C C . SER B 1 30 ? 5.668 -5.344 -10.352 1 87.75 30 SER B C 1
ATOM 1036 O O . SER B 1 30 ? 6.273 -5.637 -9.312 1 87.75 30 SER B O 1
ATOM 1038 N N . ALA B 1 31 ? 5.156 -6.289 -11.055 1 69.62 31 ALA B N 1
ATOM 1039 C CA . ALA B 1 31 ? 4.969 -7.715 -10.82 1 69.62 31 ALA B CA 1
ATOM 1040 C C . ALA B 1 31 ? 6.309 -8.43 -10.672 1 69.62 31 ALA B C 1
ATOM 1042 O O . ALA B 1 31 ? 6.5 -9.211 -9.734 1 69.62 31 ALA B O 1
ATOM 1043 N N . PRO B 1 32 ? 7.203 -8.258 -11.484 1 66.44 32 PRO B N 1
ATOM 1044 C CA . PRO B 1 32 ? 8.219 -9.312 -11.523 1 66.44 32 PRO B CA 1
ATOM 1045 C C . PRO B 1 32 ? 8.953 -9.469 -10.195 1 66.44 32 PRO B C 1
ATOM 1047 O O . PRO B 1 32 ? 9.43 -10.562 -9.875 1 66.44 32 PRO B O 1
ATOM 1050 N N . ILE B 1 33 ? 8.852 -8.531 -9.391 1 76.31 33 ILE B N 1
ATOM 1051 C CA . ILE B 1 33 ? 9.734 -8.68 -8.234 1 76.31 33 ILE B CA 1
ATOM 1052 C C . ILE B 1 33 ? 8.906 -8.852 -6.969 1 76.31 33 ILE B C 1
ATOM 1054 O O . ILE B 1 33 ? 9.406 -9.336 -5.949 1 76.31 33 ILE B O 1
ATOM 1058 N N . LEU B 1 34 ? 7.613 -8.734 -7.039 1 87.5 34 LEU B N 1
ATOM 1059 C CA . LEU B 1 34 ? 6.777 -8.836 -5.852 1 87.5 34 LEU B CA 1
ATOM 1060 C C . LEU B 1 34 ? 6.07 -10.188 -5.797 1 87.5 34 LEU B C 1
ATOM 1062 O O . LEU B 1 34 ? 4.836 -10.25 -5.832 1 87.5 34 LEU B O 1
ATOM 1066 N N . ASN B 1 35 ? 6.926 -11.242 -5.613 1 86.75 35 ASN B N 1
ATOM 1067 C CA . ASN B 1 35 ? 6.402 -12.594 -5.77 1 86.75 35 ASN B CA 1
ATOM 1068 C C . ASN B 1 35 ? 6.227 -13.289 -4.422 1 86.75 35 ASN B C 1
ATOM 1070 O O . ASN B 1 35 ? 5.926 -14.484 -4.371 1 86.75 35 ASN B O 1
ATOM 1074 N N . ASN B 1 36 ? 6.57 -12.617 -3.363 1 86.5 36 ASN B N 1
ATOM 1075 C CA . ASN B 1 36 ? 6.309 -13.156 -2.033 1 86.5 36 ASN B CA 1
ATOM 1076 C C . ASN B 1 36 ? 5.852 -12.07 -1.066 1 86.5 36 ASN B C 1
ATOM 1078 O O . ASN B 1 36 ? 5.953 -10.883 -1.37 1 86.5 36 ASN B O 1
ATOM 1082 N N . LEU B 1 37 ? 5.367 -12.547 0.012 1 84.81 37 LEU B N 1
ATOM 1083 C CA . LEU B 1 37 ? 4.738 -11.656 0.977 1 84.81 37 LEU B CA 1
ATOM 1084 C C . LEU B 1 37 ? 5.758 -10.68 1.56 1 84.81 37 LEU B C 1
ATOM 1086 O O . LEU B 1 37 ? 5.43 -9.523 1.836 1 84.81 37 LEU B O 1
ATOM 1090 N N . TYR B 1 38 ? 6.914 -11.195 1.74 1 84.31 38 TYR B N 1
ATOM 1091 C CA . TYR B 1 38 ? 7.949 -10.352 2.334 1 84.31 38 TYR B CA 1
ATOM 1092 C C . TYR B 1 38 ? 8.227 -9.125 1.467 1 84.31 38 TYR B C 1
ATOM 1094 O O . TYR B 1 38 ? 8.234 -8 1.961 1 84.31 38 TYR B O 1
ATOM 1102 N N . ARG B 1 39 ? 8.453 -9.359 0.281 1 86.81 39 ARG B N 1
ATOM 1103 C CA . ARG B 1 39 ? 8.742 -8.273 -0.649 1 86.81 39 ARG B CA 1
ATOM 1104 C C . ARG B 1 39 ? 7.547 -7.34 -0.797 1 86.81 39 ARG B C 1
ATOM 1106 O O . ARG B 1 39 ? 7.707 -6.121 -0.883 1 86.81 39 ARG B O 1
ATOM 1113 N N . LEU B 1 40 ? 6.363 -7.895 -0.832 1 90.19 40 LEU B N 1
ATOM 1114 C CA . LEU B 1 40 ? 5.145 -7.102 -0.947 1 90.19 40 LEU B CA 1
ATOM 1115 C C . LEU B 1 40 ? 4.965 -6.199 0.27 1 90.19 40 LEU B C 1
ATOM 1117 O O . LEU B 1 40 ? 4.703 -5.004 0.127 1 90.19 40 LEU B O 1
ATOM 1121 N N . ARG B 1 41 ? 5.141 -6.734 1.367 1 87.44 41 ARG B N 1
ATOM 1122 C CA . ARG B 1 41 ? 4.996 -5.996 2.617 1 87.44 41 ARG B CA 1
ATOM 1123 C C . ARG B 1 41 ? 6.016 -4.867 2.711 1 87.44 41 ARG B C 1
ATOM 1125 O O . ARG B 1 41 ? 5.676 -3.744 3.092 1 87.44 41 ARG B O 1
ATOM 1132 N N . LYS B 1 42 ? 7.215 -5.23 2.418 1 87.5 42 LYS B N 1
ATOM 1133 C CA . LYS B 1 42 ? 8.281 -4.238 2.488 1 87.5 42 LYS B CA 1
ATOM 1134 C C . LYS B 1 42 ? 8.016 -3.072 1.545 1 87.5 42 LYS B C 1
ATOM 1136 O O . LYS B 1 42 ? 8.172 -1.91 1.925 1 87.5 42 LYS B O 1
ATOM 1141 N N . THR B 1 43 ? 7.699 -3.402 0.358 1 90.88 43 THR B N 1
ATOM 1142 C CA . THR B 1 43 ? 7.441 -2.381 -0.65 1 90.88 43 THR B CA 1
ATOM 1143 C C . THR B 1 43 ? 6.254 -1.509 -0.247 1 90.88 43 THR B C 1
ATOM 1145 O O . THR B 1 43 ? 6.324 -0.28 -0.328 1 90.88 43 THR B O 1
ATOM 1148 N N . LEU B 1 44 ? 5.172 -2.143 0.293 1 91.25 44 LEU B N 1
ATOM 1149 C CA . LEU B 1 44 ? 3.988 -1.37 0.651 1 91.25 44 LEU B CA 1
ATOM 1150 C C . LEU B 1 44 ? 4.23 -0.562 1.922 1 91.25 44 LEU B C 1
ATOM 1152 O O . LEU B 1 44 ? 3.695 0.539 2.074 1 91.25 44 LEU B O 1
ATOM 1156 N N . ALA B 1 45 ? 5.035 -1.066 2.799 1 89 45 ALA B N 1
ATOM 1157 C CA . ALA B 1 45 ? 5.426 -0.279 3.965 1 89 45 ALA B CA 1
ATOM 1158 C C . ALA B 1 45 ? 6.16 0.993 3.547 1 89 45 ALA B C 1
ATOM 1160 O O . ALA B 1 45 ? 5.914 2.068 4.098 1 89 45 ALA B O 1
ATOM 1161 N N . HIS B 1 46 ? 7.07 0.845 2.615 1 91.94 46 HIS B N 1
ATOM 1162 C CA . HIS B 1 46 ? 7.797 1.993 2.08 1 91.94 46 HIS B CA 1
ATOM 1163 C C . HIS B 1 46 ? 6.84 3.027 1.498 1 91.94 46 HIS B C 1
ATOM 1165 O O . HIS B 1 46 ? 6.953 4.219 1.789 1 91.94 46 HIS B O 1
ATOM 1171 N N . GLU B 1 47 ? 5.863 2.516 0.71 1 92.94 47 GLU B N 1
ATOM 1172 C CA . GLU B 1 47 ? 4.891 3.414 0.098 1 92.94 47 GLU B CA 1
ATOM 1173 C C . GLU B 1 47 ? 3.984 4.047 1.15 1 92.94 47 GLU B C 1
ATOM 1175 O O . GLU B 1 47 ? 3.543 5.188 0.994 1 92.94 47 GLU B O 1
ATOM 1180 N N . MET B 1 48 ? 3.721 3.312 2.209 1 91.88 48 MET B N 1
ATOM 1181 C CA . MET B 1 48 ? 2.928 3.846 3.312 1 91.88 48 MET B CA 1
ATOM 1182 C C . MET B 1 48 ? 3.605 5.062 3.934 1 91.88 48 MET B C 1
ATOM 1184 O O . MET B 1 48 ? 2.938 6.027 4.312 1 91.88 48 MET B O 1
ATOM 1188 N N . CYS B 1 49 ? 4.898 5.004 4.051 1 92.69 49 CYS B N 1
ATOM 1189 C CA . CYS B 1 49 ? 5.633 6.137 4.602 1 92.69 49 CYS B CA 1
ATOM 1190 C C . CYS B 1 49 ? 5.477 7.367 3.719 1 92.69 49 CYS B C 1
ATOM 1192 O O . CYS B 1 49 ? 5.262 8.477 4.223 1 92.69 49 CYS B O 1
ATOM 1194 N N . HIS B 1 50 ? 5.594 7.141 2.432 1 94.06 50 HIS B N 1
ATOM 1195 C CA . HIS B 1 50 ? 5.34 8.25 1.521 1 94.06 50 HIS B CA 1
ATOM 1196 C C . HIS B 1 50 ? 3.924 8.797 1.69 1 94.06 50 HIS B C 1
ATOM 1198 O O . HIS B 1 50 ? 3.721 10.008 1.738 1 94.06 50 HIS B O 1
ATOM 1204 N N . ALA B 1 51 ? 2.988 7.918 1.785 1 93.44 51 ALA B N 1
ATOM 1205 C CA . ALA B 1 51 ? 1.591 8.32 1.928 1 93.44 51 ALA B CA 1
ATOM 1206 C C . ALA B 1 51 ? 1.369 9.086 3.229 1 93.44 51 ALA B C 1
ATOM 1208 O O . ALA B 1 51 ? 0.629 10.07 3.258 1 93.44 51 ALA B O 1
ATOM 1209 N N . ALA B 1 52 ? 1.97 8.641 4.258 1 93.12 52 ALA B N 1
ATOM 1210 C CA . ALA B 1 52 ? 1.846 9.312 5.547 1 93.12 52 ALA B CA 1
ATOM 1211 C C . ALA B 1 52 ? 2.402 10.734 5.484 1 93.12 52 ALA B C 1
ATOM 1213 O O . ALA B 1 52 ? 1.786 11.672 5.992 1 93.12 52 ALA B O 1
ATOM 1214 N N . CYS B 1 53 ? 3.541 10.883 4.836 1 94.44 53 CYS B N 1
ATOM 1215 C CA . CYS B 1 53 ? 4.113 12.219 4.668 1 94.44 53 CYS B CA 1
ATOM 1216 C C . CYS B 1 53 ? 3.141 13.141 3.943 1 94.44 53 CYS B C 1
ATOM 1218 O O . CYS B 1 53 ? 3.008 14.312 4.301 1 94.44 53 CYS B O 1
ATOM 1220 N N . SER B 1 54 ? 2.471 12.578 2.986 1 93.12 54 SER B N 1
ATOM 1221 C CA . SER B 1 54 ? 1.562 13.367 2.162 1 93.12 54 SER B CA 1
ATOM 1222 C C . SER B 1 54 ? 0.266 13.672 2.904 1 93.12 54 SER B C 1
ATOM 1224 O O . SER B 1 54 ? -0.08 14.836 3.109 1 93.12 54 SER B O 1
ATOM 1226 N N . PHE B 1 55 ? -0.388 12.68 3.41 1 91.69 55 PHE B N 1
ATOM 1227 C CA . PHE B 1 55 ? -1.755 12.805 3.904 1 91.69 55 PHE B CA 1
ATOM 1228 C C . PHE B 1 55 ? -1.766 13.266 5.355 1 91.69 55 PHE B C 1
ATOM 1230 O O . PHE B 1 55 ? -2.688 13.969 5.781 1 91.69 55 PHE B O 1
ATOM 1237 N N . ILE B 1 56 ? -0.822 12.883 6.09 1 90.94 56 ILE B N 1
ATOM 1238 C CA . ILE B 1 56 ? -0.821 13.188 7.516 1 90.94 56 ILE B CA 1
ATOM 1239 C C . ILE B 1 56 ? 0.027 14.43 7.777 1 90.94 56 ILE B C 1
ATOM 1241 O O . ILE B 1 56 ? -0.439 15.383 8.398 1 90.94 56 ILE B O 1
ATOM 1245 N N . ASP B 1 57 ? 1.185 14.43 7.211 1 94.06 57 ASP B N 1
ATOM 1246 C CA . ASP B 1 57 ? 2.072 15.562 7.445 1 94.06 57 ASP B CA 1
ATOM 1247 C C . ASP B 1 57 ? 1.799 16.688 6.453 1 94.06 57 ASP B C 1
ATOM 1249 O O . ASP B 1 57 ? 2.33 17.797 6.594 1 94.06 57 ASP B O 1
ATOM 1253 N N . GLN B 1 58 ? 1.014 16.422 5.406 1 91.56 58 GLN B N 1
ATOM 1254 C CA . GLN B 1 58 ? 0.669 17.391 4.371 1 91.56 58 GLN B CA 1
ATOM 1255 C C . GLN B 1 58 ? 1.919 17.906 3.66 1 91.56 58 GLN B C 1
ATOM 1257 O O . GLN B 1 58 ? 2.025 19.094 3.365 1 91.56 58 GLN B O 1
ATOM 1262 N N . ASP B 1 59 ? 2.879 17.094 3.49 1 92.75 59 ASP B N 1
ATOM 1263 C CA . ASP B 1 59 ? 4.098 17.359 2.732 1 92.75 59 ASP B CA 1
ATOM 1264 C C . ASP B 1 59 ? 4.258 16.375 1.579 1 92.75 59 ASP B C 1
ATOM 1266 O O . ASP B 1 59 ? 4.816 15.289 1.757 1 92.75 59 ASP B O 1
ATOM 1270 N N . GLN B 1 60 ? 3.82 16.781 0.382 1 88.88 60 GLN B N 1
ATOM 1271 C CA . GLN B 1 60 ? 3.834 15.922 -0.796 1 88.88 60 GLN B CA 1
ATOM 1272 C C . GLN B 1 60 ? 5.215 15.898 -1.441 1 88.88 60 GLN B C 1
ATOM 1274 O O . GLN B 1 60 ? 5.488 15.055 -2.299 1 88.88 60 GLN B O 1
ATOM 1279 N N . MET B 1 61 ? 6.066 16.766 -0.896 1 88.06 61 MET B N 1
ATOM 1280 C CA . MET B 1 61 ? 7.387 16.891 -1.505 1 88.06 61 MET B CA 1
ATOM 1281 C C . MET B 1 61 ? 8.43 16.125 -0.694 1 88.06 61 MET B C 1
ATOM 1283 O O . MET B 1 61 ? 9.594 16.031 -1.099 1 88.06 61 MET B O 1
ATOM 1287 N N . GLU B 1 62 ? 7.992 15.586 0.398 1 86.94 62 GLU B N 1
ATOM 1288 C CA . GLU B 1 62 ? 8.898 14.812 1.244 1 86.94 62 GLU B CA 1
ATOM 1289 C C . GLU B 1 62 ? 9.406 13.57 0.521 1 86.94 62 GLU B C 1
ATOM 1291 O O . GLU B 1 62 ? 8.617 12.758 0.036 1 86.94 62 GLU B O 1
ATOM 1296 N N . TYR B 1 63 ? 10.781 13.578 0.37 1 89.19 63 TYR B N 1
ATOM 1297 C CA . TYR B 1 63 ? 11.391 12.438 -0.31 1 89.19 63 TYR B CA 1
ATOM 1298 C C . TYR B 1 63 ? 12.5 11.828 0.534 1 89.19 63 TYR B C 1
ATOM 1300 O O . TYR B 1 63 ? 13.664 12.211 0.404 1 89.19 63 TYR B O 1
ATOM 1308 N N . HIS B 1 64 ? 12.172 10.93 1.403 1 92.5 64 HIS B N 1
ATOM 1309 C CA . HIS B 1 64 ? 13.055 10.195 2.297 1 92.5 64 HIS B CA 1
ATOM 1310 C C . HIS B 1 64 ? 13.805 11.141 3.236 1 92.5 64 HIS B C 1
ATOM 1312 O O . HIS B 1 64 ? 14.977 10.922 3.541 1 92.5 64 HIS B O 1
ATOM 1318 N N . GLY B 1 65 ? 13.234 12.266 3.557 1 93.88 65 GLY B N 1
ATOM 1319 C CA . GLY B 1 65 ? 13.719 13.203 4.559 1 93.88 65 GLY B CA 1
ATOM 1320 C C . GLY B 1 65 ? 13.352 12.812 5.973 1 93.88 65 GLY B C 1
ATOM 1321 O O . GLY B 1 65 ? 13.047 11.648 6.242 1 93.88 65 GLY B O 1
ATOM 1322 N N . PRO B 1 66 ? 13.406 13.758 6.828 1 94.31 66 PRO B N 1
ATOM 1323 C CA . PRO B 1 66 ? 13.195 13.469 8.25 1 94.31 66 PRO B CA 1
ATOM 1324 C C . PRO B 1 66 ? 11.797 12.93 8.531 1 94.31 66 PRO B C 1
ATOM 1326 O O . PRO B 1 66 ? 11.633 12.055 9.391 1 94.31 66 PRO B O 1
ATOM 1329 N N . LEU B 1 67 ? 10.828 13.453 7.883 1 94.44 67 LEU B N 1
ATOM 1330 C CA . LEU B 1 67 ? 9.469 12.969 8.086 1 94.44 67 LEU B CA 1
ATOM 1331 C C . LEU B 1 67 ? 9.359 11.5 7.688 1 94.44 67 LEU B C 1
ATOM 1333 O O . LEU B 1 67 ? 8.797 10.688 8.43 1 94.44 67 LEU B O 1
ATOM 1337 N N . PHE B 1 68 ? 9.906 11.227 6.531 1 94.12 68 PHE B N 1
ATOM 1338 C CA . PHE B 1 68 ? 9.898 9.852 6.039 1 94.12 68 PHE B CA 1
ATOM 1339 C C . PHE B 1 68 ? 10.609 8.93 7.02 1 94.12 68 PHE B C 1
ATOM 1341 O O . PHE B 1 68 ? 10.102 7.852 7.344 1 94.12 68 PHE B O 1
ATOM 1348 N N . LYS B 1 69 ? 11.688 9.391 7.496 1 93.75 69 LYS B N 1
ATOM 1349 C CA . LYS B 1 69 ? 12.453 8.57 8.43 1 93.75 69 LYS B CA 1
ATOM 1350 C C . LYS B 1 69 ? 11.688 8.352 9.727 1 93.75 69 LYS B C 1
ATOM 1352 O O . LYS B 1 69 ? 11.766 7.277 10.328 1 93.75 69 LYS B O 1
ATOM 1357 N N . GLY B 1 70 ? 11.023 9.312 10.156 1 92.44 70 GLY B N 1
ATOM 1358 C CA . GLY B 1 70 ? 10.164 9.156 11.312 1 92.44 70 GLY B CA 1
ATOM 1359 C C . GLY B 1 70 ? 9.086 8.109 11.125 1 92.44 70 GLY B C 1
ATOM 1360 O O . GLY B 1 70 ? 8.859 7.273 12 1 92.44 70 GLY B O 1
ATOM 1361 N N . TRP B 1 71 ? 8.484 8.164 9.992 1 92 71 TRP B N 1
ATOM 1362 C CA . TRP B 1 71 ? 7.441 7.184 9.688 1 92 71 TRP B CA 1
ATOM 1363 C C . TRP B 1 71 ? 8.039 5.789 9.523 1 92 71 TRP B C 1
ATOM 1365 O O . TRP B 1 71 ? 7.418 4.793 9.906 1 92 71 TRP B O 1
ATOM 1375 N N . ALA B 1 72 ? 9.203 5.758 8.891 1 90.69 72 ALA B N 1
ATOM 1376 C CA . ALA B 1 72 ? 9.859 4.465 8.703 1 90.69 72 ALA B CA 1
ATOM 1377 C C . ALA B 1 72 ? 10.086 3.77 10.047 1 90.69 72 ALA B C 1
ATOM 1379 O O . ALA B 1 72 ? 9.938 2.551 10.148 1 90.69 72 ALA B O 1
ATOM 1380 N N . GLY B 1 73 ? 10.398 4.516 10.984 1 86.31 73 GLY B N 1
ATOM 1381 C CA . GLY B 1 73 ? 10.547 3.971 12.32 1 86.31 73 GLY B CA 1
ATOM 1382 C C . GLY B 1 73 ? 9.25 3.432 12.891 1 86.31 73 GLY B C 1
ATOM 1383 O O . GLY B 1 73 ? 9.219 2.332 13.453 1 86.31 73 GLY B O 1
ATOM 1384 N N . ARG B 1 74 ? 8.219 4.094 12.641 1 84.12 74 ARG B N 1
ATOM 1385 C CA . ARG B 1 74 ? 6.914 3.723 13.18 1 84.12 74 ARG B CA 1
ATOM 1386 C C . ARG B 1 74 ? 6.328 2.535 12.422 1 84.12 74 ARG B C 1
ATOM 1388 O O . ARG B 1 74 ? 5.766 1.622 13.023 1 84.12 74 ARG B O 1
ATOM 1395 N N . VAL B 1 75 ? 6.438 2.584 11.148 1 83.06 75 VAL B N 1
ATOM 1396 C CA . VAL B 1 75 ? 5.875 1.562 10.273 1 83.06 75 VAL B CA 1
ATOM 1397 C C . VAL B 1 75 ? 6.715 0.289 10.359 1 83.06 75 VAL B C 1
ATOM 1399 O O . VAL B 1 75 ? 6.172 -0.819 10.359 1 83.06 75 VAL B O 1
ATOM 1402 N N . GLY B 1 76 ? 8.023 0.426 10.258 1 76 76 GLY B N 1
ATOM 1403 C CA . GLY B 1 76 ? 8.914 -0.712 10.406 1 76 76 GLY B CA 1
ATOM 1404 C C . GLY B 1 76 ? 8.641 -1.53 11.648 1 76 76 GLY B C 1
ATOM 1405 O O . GLY B 1 76 ? 8.625 -2.762 11.602 1 76 76 GLY B O 1
ATOM 1406 N N . LEU B 1 77 ? 8.391 -0.936 12.695 1 64.75 77 LEU B N 1
ATOM 1407 C CA . LEU B 1 77 ? 8.07 -1.607 13.945 1 64.75 77 LEU B CA 1
ATOM 1408 C C . LEU B 1 77 ? 6.781 -2.412 13.812 1 64.75 77 LEU B C 1
ATOM 1410 O O . LEU B 1 77 ? 6.668 -3.508 14.375 1 64.75 77 LEU B O 1
ATOM 1414 N N . ALA B 1 78 ? 5.938 -1.941 12.977 1 62.31 78 ALA B N 1
ATOM 1415 C CA . ALA B 1 78 ? 4.648 -2.596 12.773 1 62.31 78 ALA B CA 1
ATOM 1416 C C . ALA B 1 78 ? 4.789 -3.812 11.867 1 62.31 78 ALA B C 1
ATOM 1418 O O . ALA B 1 78 ? 4.113 -4.824 12.062 1 62.31 78 ALA B O 1
ATOM 1419 N N . PHE B 1 79 ? 5.711 -3.715 10.922 1 63.62 79 PHE B N 1
ATOM 1420 C CA . PHE B 1 79 ? 5.848 -4.77 9.93 1 63.62 79 PHE B CA 1
ATOM 1421 C C . PHE B 1 79 ? 6.875 -5.801 10.367 1 63.62 79 PHE B C 1
ATOM 1423 O O . PHE B 1 79 ? 6.867 -6.938 9.891 1 63.62 79 PHE B O 1
ATOM 1430 N N . SER B 1 80 ? 7.965 -5.449 11.055 1 57.84 80 SER B N 1
ATOM 1431 C CA . SER B 1 80 ? 8.961 -6.391 11.555 1 57.84 80 SER B CA 1
ATOM 1432 C C . SER B 1 80 ? 8.312 -7.496 12.383 1 57.84 80 SER B C 1
ATOM 1434 O O . SER B 1 80 ? 8.773 -8.641 12.375 1 57.84 80 SER B O 1
ATOM 1436 N N . ASP B 1 81 ? 7.34 -7.246 13.016 1 54 81 ASP B N 1
ATOM 1437 C CA . ASP B 1 81 ? 6.684 -8.266 13.828 1 54 81 ASP B CA 1
ATOM 1438 C C . ASP B 1 81 ? 6.074 -9.359 12.953 1 54 81 ASP B C 1
ATOM 1440 O O . ASP B 1 81 ? 5.898 -10.492 13.398 1 54 81 ASP B O 1
ATOM 1444 N N . PHE B 1 82 ? 5.984 -9.078 11.711 1 52.75 82 PHE B N 1
ATOM 1445 C CA . PHE B 1 82 ? 5.406 -10.016 10.75 1 52.75 82 PHE B CA 1
ATOM 1446 C C . PHE B 1 82 ? 6.398 -11.125 10.414 1 52.75 82 PHE B C 1
ATOM 1448 O O . PHE B 1 82 ? 6.008 -12.281 10.234 1 52.75 82 PHE B O 1
ATOM 1455 N N . SER B 1 83 ? 7.625 -10.695 10.078 1 48.59 83 SER B N 1
ATOM 1456 C CA . SER B 1 83 ? 8.633 -11.672 9.688 1 48.59 83 SER B CA 1
ATOM 1457 C C . SER B 1 83 ? 8.711 -12.82 10.695 1 48.59 83 SER B C 1
ATOM 1459 O O . SER B 1 83 ? 8.961 -13.969 10.32 1 48.59 83 SER B O 1
ATOM 1461 N N . HIS B 1 84 ? 8.461 -12.477 11.773 1 49.34 84 HIS B N 1
ATOM 1462 C CA . HIS B 1 84 ? 8.57 -13.508 12.789 1 49.34 84 HIS B CA 1
ATOM 1463 C C . HIS B 1 84 ? 7.371 -14.453 12.758 1 49.34 84 HIS B C 1
ATOM 1465 O O . HIS B 1 84 ? 7.512 -15.648 13.016 1 49.34 84 HIS B O 1
ATOM 1471 N N . THR B 1 85 ? 6.285 -13.875 12.438 1 45.09 85 THR B N 1
ATOM 1472 C CA . THR B 1 85 ? 5.102 -14.727 12.547 1 45.09 85 THR B CA 1
ATOM 1473 C C . THR B 1 85 ? 4.969 -15.625 11.32 1 45.09 85 THR B C 1
ATOM 1475 O O . THR B 1 85 ? 4.496 -16.75 11.422 1 45.09 85 THR B O 1
ATOM 1478 N N . LEU B 1 86 ? 5.355 -15.148 10.195 1 45.69 86 LEU B N 1
ATOM 1479 C CA . LEU B 1 86 ? 5.207 -15.977 9 1 45.69 86 LEU B CA 1
ATOM 1480 C C . LEU B 1 86 ? 6.227 -17.109 8.992 1 45.69 86 LEU B C 1
ATOM 1482 O O . LEU B 1 86 ? 6.047 -18.109 8.297 1 45.69 86 LEU B O 1
ATOM 1486 N N . HIS B 1 87 ? 7.34 -16.922 9.602 1 40.34 87 HIS B N 1
ATOM 1487 C CA . HIS B 1 87 ? 8.297 -18.031 9.602 1 40.34 87 HIS B CA 1
ATOM 1488 C C . HIS B 1 87 ? 7.688 -19.281 10.203 1 40.34 87 HIS B C 1
ATOM 1490 O O . HIS B 1 87 ? 8.297 -20.359 10.172 1 40.34 87 HIS B O 1
ATOM 1496 N N . THR B 1 88 ? 6.547 -19.094 10.766 1 36.03 88 THR B N 1
ATOM 1497 C CA . THR B 1 88 ? 6.293 -20.391 11.383 1 36.03 88 THR B CA 1
ATOM 1498 C C . THR B 1 88 ? 5.879 -21.422 10.344 1 36.03 88 THR B C 1
ATOM 1500 O O . THR B 1 88 ? 6.25 -22.594 10.438 1 36.03 88 THR B O 1
ATOM 1503 N N . ARG B 1 89 ? 4.785 -21.266 9.539 1 35.28 89 ARG B N 1
ATOM 1504 C CA . ARG B 1 89 ? 4.355 -22.484 8.883 1 35.28 89 ARG B CA 1
ATOM 1505 C C . ARG B 1 89 ? 5.105 -22.703 7.574 1 35.28 89 ARG B C 1
ATOM 1507 O O . ARG B 1 89 ? 4.676 -23.484 6.727 1 35.28 89 ARG B O 1
ATOM 1514 N N . THR B 1 90 ? 5.887 -21.828 7.086 1 35.72 90 THR B N 1
ATOM 1515 C CA . THR B 1 90 ? 6.48 -22.266 5.824 1 35.72 90 THR B CA 1
ATOM 1516 C C . THR B 1 90 ? 7.371 -23.484 6.043 1 35.72 90 THR B C 1
ATOM 1518 O O . THR B 1 90 ? 8.195 -23.5 6.961 1 35.72 90 THR B O 1
ATOM 1521 N N . PRO B 1 91 ? 7.051 -24.594 5.488 1 31.03 91 PRO B N 1
ATOM 1522 C CA . PRO B 1 91 ? 8.047 -25.672 5.496 1 31.03 91 PRO B CA 1
ATOM 1523 C C . PRO B 1 91 ? 9.445 -25.172 5.105 1 31.03 91 PRO B C 1
ATOM 1525 O O . PRO B 1 91 ? 9.57 -24.25 4.293 1 31.03 91 PRO B O 1
ATOM 1528 N N . THR B 1 92 ? 10.328 -25.078 6.105 1 30.78 92 THR B N 1
ATOM 1529 C CA . THR B 1 92 ? 11.75 -24.812 5.914 1 30.78 92 THR B CA 1
ATOM 1530 C C . THR B 1 92 ? 12.273 -25.547 4.691 1 30.78 92 THR B C 1
ATOM 1532 O O . THR B 1 92 ? 12.32 -26.781 4.676 1 30.78 92 THR B O 1
ATOM 1535 N N . VAL B 1 93 ? 11.93 -25.234 3.461 1 31.08 93 VAL B N 1
ATOM 1536 C CA . VAL B 1 93 ? 12.898 -25.828 2.545 1 31.08 93 VAL B CA 1
ATOM 1537 C C . VAL B 1 93 ? 14.312 -25.422 2.951 1 31.08 93 VAL B C 1
ATOM 1539 O O . VAL B 1 93 ? 14.492 -24.578 3.83 1 31.08 93 VAL B O 1
ATOM 1542 N N . GLY B 1 94 ? 15.281 -25.188 1.889 1 30.12 94 GLY B N 1
ATOM 1543 C CA . GLY B 1 94 ? 16.719 -25.094 2.09 1 30.12 94 GLY B CA 1
ATOM 1544 C C . GLY B 1 94 ? 17.109 -23.938 2.986 1 30.12 94 GLY B C 1
ATOM 1545 O O . GLY B 1 94 ? 16.297 -23.062 3.289 1 30.12 94 GLY B O 1
ATOM 1546 N N . GLY B 1 95 ? 18.453 -23.75 3.57 1 29.41 95 GLY B N 1
ATOM 1547 C CA . GLY B 1 95 ? 19.359 -23.094 4.5 1 29.41 95 GLY B CA 1
ATOM 1548 C C . GLY B 1 95 ? 19.391 -21.594 4.344 1 29.41 95 GLY B C 1
ATOM 1549 O O . GLY B 1 95 ? 20.344 -20.938 4.766 1 29.41 95 GLY B O 1
ATOM 1550 N N . VAL B 1 96 ? 18.641 -20.953 3.43 1 26.94 96 VAL B N 1
ATOM 1551 C CA . VAL B 1 96 ? 19.125 -19.594 3.213 1 26.94 96 VAL B CA 1
ATOM 1552 C C . VAL B 1 96 ? 18.594 -18.672 4.312 1 26.94 96 VAL B C 1
ATOM 1554 O O . VAL B 1 96 ? 17.391 -18.625 4.562 1 26.94 96 VAL B O 1
ATOM 1557 N N . THR B 1 97 ? 19.219 -18.484 5.441 1 26.14 97 THR B N 1
ATOM 1558 C CA . THR B 1 97 ? 19.031 -17.562 6.562 1 26.14 97 THR B CA 1
ATOM 1559 C C . THR B 1 97 ? 19.016 -16.125 6.082 1 26.14 97 THR B C 1
ATOM 1561 O O . THR B 1 97 ? 20.016 -15.617 5.578 1 26.14 97 THR B O 1
ATOM 1564 N N . LEU B 1 98 ? 17.953 -15.664 5.492 1 25.36 98 LEU B N 1
ATOM 1565 C CA . LEU B 1 98 ? 17.969 -14.266 5.094 1 25.36 98 LEU B CA 1
ATOM 1566 C C . LEU B 1 98 ? 17.984 -13.352 6.312 1 25.36 98 LEU B C 1
ATOM 1568 O O . LEU B 1 98 ? 17.062 -13.383 7.133 1 25.36 98 LEU B O 1
ATOM 1572 N N . THR B 1 99 ? 19.109 -12.961 6.879 1 24.91 99 THR B N 1
ATOM 1573 C CA . THR B 1 99 ? 19.406 -12.016 7.945 1 24.91 99 THR B CA 1
ATOM 1574 C C . THR B 1 99 ? 18.922 -10.617 7.586 1 24.91 99 THR B C 1
ATOM 1576 O O . THR B 1 99 ? 19.344 -10.055 6.57 1 24.91 99 THR B O 1
ATOM 1579 N N . LEU B 1 100 ? 17.75 -10.305 7.758 1 26.31 100 LEU B N 1
ATOM 1580 C CA . LEU B 1 100 ? 17.297 -8.93 7.559 1 26.31 100 LEU B CA 1
ATOM 1581 C C . LEU B 1 100 ? 18.016 -7.98 8.516 1 26.31 100 LEU B C 1
ATOM 1583 O O . LEU B 1 100 ? 18.016 -8.203 9.727 1 26.31 100 LEU B O 1
ATO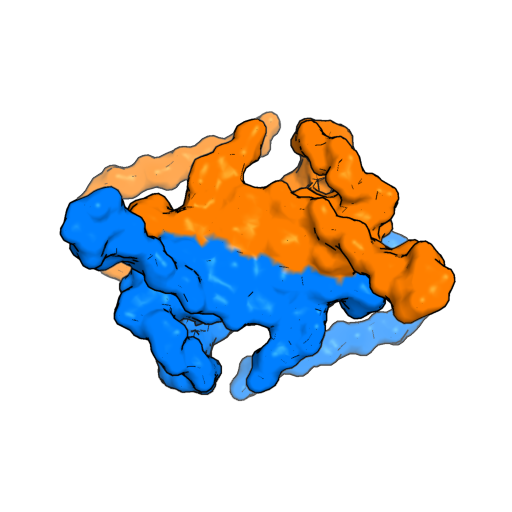M 1587 N N . PRO B 1 101 ? 18.984 -7.203 8.047 1 26.39 101 PRO B N 1
ATOM 1588 C CA . PRO B 1 101 ? 19.719 -6.266 8.898 1 26.39 101 PRO B CA 1
ATOM 1589 C C . PRO B 1 101 ? 18.812 -5.227 9.555 1 26.39 101 PRO B C 1
ATOM 1591 O O . PRO B 1 101 ? 17.969 -4.637 8.891 1 26.39 101 PRO B O 1
ATOM 1594 N N . MET B 1 102 ? 18.312 -5.465 10.719 1 24.16 102 MET B N 1
ATOM 1595 C CA . MET B 1 102 ? 17.656 -4.504 11.586 1 24.16 102 MET B CA 1
ATOM 1596 C C . MET B 1 102 ? 18.516 -3.256 11.781 1 24.16 102 MET B C 1
ATOM 1598 O O . MET B 1 102 ? 19.734 -3.355 11.914 1 24.16 102 MET B O 1
ATOM 1602 N N . TYR B 1 103 ? 18.062 -2.117 11.141 1 21.28 103 TYR B N 1
ATOM 1603 C CA . TYR B 1 103 ? 18.781 -0.857 11.297 1 21.28 103 TYR B CA 1
ATOM 1604 C C . TYR B 1 103 ? 19.125 -0.609 12.766 1 21.28 103 TYR B C 1
ATOM 1606 O O . TYR B 1 103 ? 18.281 -0.77 13.648 1 21.28 103 TYR B O 1
ATOM 1614 N N . ALA B 1 104 ? 20.406 -0.815 13.195 1 22.75 104 ALA B N 1
ATOM 1615 C CA . ALA B 1 104 ? 21.047 -0.262 14.383 1 22.75 104 ALA B CA 1
ATOM 1616 C C . ALA B 1 104 ? 21.047 1.264 14.352 1 22.75 104 ALA B C 1
ATOM 1618 O O . ALA B 1 104 ? 21.141 1.865 13.273 1 22.75 104 ALA B O 1
#

Nearest PDB structures (foldseek):
  8rha-assembly1_A  TM=4.970E-01  e=1.814E+00  Homo sapiens
  4hj3-assembly1_A  TM=4.423E-01  e=2.209E+00  Cereibacter sphaeroides ATCC 17025
  8rha-assembly1_A  TM=4.967E-01  e=1.061E+00  Homo sapiens
  4hj3-assembly1_A  TM=4.442E-01  e=2.667E+00  Cereibacter sphaeroides ATCC 17025
  8oo0-assembly1_SV  TM=3.401E-01  e=1.797E+00  Thermochaetoides thermophila

Secondary structure (DSSP, 8-state):
---TTEEEEEEEEE-TTS-EEEEEEEEEEEGGG--SHHHHHHHHHHHHHHHHHHHTT--TT--SSHHHHHHHHHHHHHHHHHHHHHTTTS---S----------/---TTEEEEEEEEE-TTS-EEEEEEEEEEEGGG--SHHHHHHHHHHHHHHHHHHHTT--TT--SSHHHHHHHHHHHHHHHHHHHHHTTTS---S----------

Solvent-accessible surface area (backbone atoms only — not comparable to full-atom values): 12136 Å² total; per-residue (Å²): 131,65,53,85,47,37,43,82,44,82,41,80,38,64,39,97,84,63,44,78,74,47,44,35,36,40,37,40,36,40,41,90,69,36,59,45,66,67,51,42,48,53,45,49,52,56,48,46,26,52,47,42,29,29,46,57,67,65,35,81,77,65,72,82,41,70,66,32,50,53,36,45,56,58,49,46,62,24,51,57,59,26,62,62,58,57,60,60,78,52,77,79,64,83,88,77,76,80,78,73,82,71,89,124,131,65,53,88,46,37,43,82,43,82,42,79,38,63,38,99,84,63,44,78,72,47,43,34,36,40,36,39,38,41,42,92,70,35,58,46,68,66,52,42,49,52,46,49,51,54,46,45,23,51,47,41,29,28,47,56,67,66,35,80,78,65,72,81,40,70,66,31,51,54,37,45,56,58,49,46,62,24,48,57,60,26,64,62,60,57,59,59,77,54,76,79,65,84,87,76,76,80,77,73,82,68,87,126

Foldseek 3Di:
DCPPQKDKDKAWDADPVRHTPFIDIDIDGHPPVCPDPVSVLVRVLLNVLQVCCCPVVVHNPDDCDPSSVVSCVVSVVVCVVVVVVVVPPDPPDDDDPPPPPDDD/DCPPQKDKDKAWDADPVRHTPFIDIDIDGDPPPCPDPVSVLVRVLLNVLQVCCCPVVVHNPDDCDPSSVVSCVVSVVVCVVVVVVVVPPDPPDDDDPPPPPDDD

Sequence (208 aa):
MTSTAGKFMWQRVKGQDGNDIGGVILIRLSAPILNNLYRLRKTLAHEMCHAACSFIDQDQMEYHGPLFKGWAGRVGLAFSDFSHTLHTRTPTVGGVTLTLPMYAMTSTAGKFMWQRVKGQDG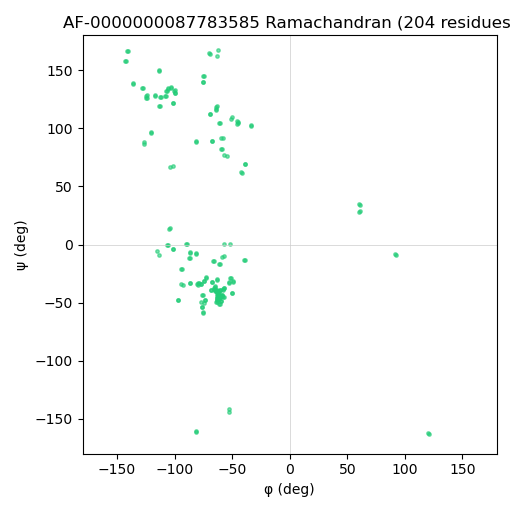NDIGGVILIRLSAPILNNLYRLRKTLAHEMCHAACSFIDQDQMEYHGPLFKGWAGRVGLAFSDFSHTLHTRTPTVGGVTLTLPMYA

Organism: NCBI:txid27350

pLDDT: mean 73.57, std 24.2, range [21.06, 94.5]

Radius of gyration: 17.79 Å; Cα contacts (8 Å, |Δi|>4): 277; chains: 2; bounding box: 37×51×56 Å

InterPro domains:
  IPR006640 SprT-like [PF10263] (1-83)